Protein AF-A0A2S6R1M1-F1 (afdb_monomer)

Structure (mmCIF, N/CA/C/O backbone):
data_AF-A0A2S6R1M1-F1
#
_entry.id   AF-A0A2S6R1M1-F1
#
loop_
_atom_site.group_PDB
_atom_site.id
_atom_site.type_symbol
_atom_site.label_atom_id
_atom_site.label_alt_id
_atom_site.label_comp_id
_atom_site.label_asym_id
_atom_site.label_entity_id
_atom_site.label_seq_id
_atom_site.pdbx_PDB_ins_code
_atom_site.Cartn_x
_atom_site.Cartn_y
_atom_site.Cartn_z
_atom_site.occupancy
_atom_site.B_iso_or_equiv
_atom_site.auth_seq_id
_atom_site.auth_comp_id
_atom_site.auth_asym_id
_atom_site.auth_atom_id
_atom_site.pdbx_PDB_model_num
ATOM 1 N N . ALA A 1 1 ? 18.845 2.648 -8.824 1.00 58.47 1 ALA A N 1
ATOM 2 C CA . ALA A 1 1 ? 19.952 2.267 -9.722 1.00 58.47 1 ALA A CA 1
ATOM 3 C C . ALA A 1 1 ? 19.627 0.920 -10.356 1.00 58.47 1 ALA A C 1
ATOM 5 O O . ALA A 1 1 ? 19.266 0.003 -9.615 1.00 58.47 1 ALA A O 1
ATOM 6 N N . ASP A 1 2 ? 19.686 0.818 -11.687 1.00 71.75 2 ASP A N 1
ATOM 7 C CA . ASP A 1 2 ? 19.337 -0.423 -12.400 1.00 71.75 2 ASP A CA 1
ATOM 8 C C . ASP A 1 2 ? 20.450 -1.478 -12.306 1.00 71.75 2 ASP A C 1
ATOM 10 O O . ASP A 1 2 ? 20.184 -2.678 -12.318 1.00 71.75 2 ASP A O 1
ATOM 14 N N . ASP A 1 3 ? 21.672 -1.000 -12.088 1.00 76.94 3 ASP A N 1
ATOM 15 C CA . ASP A 1 3 ? 22.893 -1.763 -11.895 1.00 76.94 3 ASP A CA 1
ATOM 16 C C . ASP A 1 3 ? 23.774 -1.089 -10.821 1.00 76.94 3 ASP A C 1
ATOM 18 O O . ASP A 1 3 ? 23.560 0.083 -10.496 1.00 76.94 3 ASP A O 1
ATOM 22 N N . VAL A 1 4 ? 24.728 -1.819 -10.243 1.00 80.75 4 VAL A N 1
ATOM 23 C CA . VAL A 1 4 ? 25.743 -1.334 -9.302 1.00 80.75 4 VAL A CA 1
ATOM 24 C C . VAL A 1 4 ? 27.094 -1.937 -9.689 1.00 80.75 4 VAL A C 1
ATOM 26 O O . VAL A 1 4 ? 27.238 -3.157 -9.722 1.00 80.75 4 VAL A O 1
ATOM 29 N N . ILE A 1 5 ? 28.086 -1.080 -9.930 1.00 83.25 5 ILE A N 1
ATOM 30 C CA . ILE A 1 5 ? 29.481 -1.471 -10.164 1.00 83.25 5 ILE A CA 1
ATOM 31 C C . ILE A 1 5 ? 30.287 -1.100 -8.918 1.00 83.25 5 ILE A C 1
ATOM 33 O O . ILE A 1 5 ? 30.209 0.035 -8.448 1.00 83.25 5 ILE A O 1
ATOM 37 N N . VAL A 1 6 ? 31.044 -2.055 -8.376 1.00 85.94 6 VAL A N 1
ATOM 38 C CA . VAL A 1 6 ? 31.968 -1.814 -7.259 1.00 85.94 6 VAL A CA 1
ATOM 39 C C . VAL A 1 6 ? 33.368 -1.630 -7.830 1.00 85.94 6 VAL A C 1
ATOM 41 O O . VAL A 1 6 ? 33.799 -2.415 -8.671 1.00 85.94 6 VAL A O 1
ATOM 44 N N . MET A 1 7 ? 34.059 -0.578 -7.394 1.00 88.94 7 MET A N 1
ATOM 45 C CA . MET A 1 7 ? 35.404 -0.255 -7.866 1.00 88.94 7 MET A CA 1
ATOM 46 C C . MET A 1 7 ? 36.483 -0.950 -7.019 1.00 88.94 7 MET A C 1
ATOM 48 O O . MET A 1 7 ? 36.274 -1.129 -5.818 1.00 88.94 7 MET A O 1
ATOM 52 N N . PRO A 1 8 ? 37.649 -1.278 -7.610 1.00 90.12 8 PRO A N 1
ATOM 53 C CA . PRO A 1 8 ? 38.020 -1.054 -9.012 1.00 90.12 8 PRO A CA 1
ATOM 54 C C . PRO A 1 8 ? 37.389 -2.085 -9.964 1.00 90.12 8 PRO A C 1
ATOM 56 O O . PRO A 1 8 ? 37.403 -3.281 -9.691 1.00 90.12 8 PRO A O 1
ATOM 59 N N . ALA A 1 9 ? 36.870 -1.619 -11.102 1.00 86.00 9 ALA A N 1
ATOM 60 C CA . ALA A 1 9 ? 36.295 -2.459 -12.152 1.00 86.00 9 ALA A CA 1
ATOM 61 C C . ALA A 1 9 ? 37.061 -2.282 -13.469 1.00 86.00 9 ALA A C 1
ATOM 63 O O . ALA A 1 9 ? 37.516 -1.182 -13.787 1.00 86.00 9 ALA A O 1
ATOM 64 N N . SER A 1 10 ? 37.204 -3.361 -14.242 1.00 91.62 10 SER A N 1
ATOM 65 C CA . SER A 1 10 ? 37.829 -3.293 -15.564 1.00 91.62 10 SER A CA 1
ATOM 66 C C . SER A 1 10 ? 36.891 -2.645 -16.588 1.00 91.62 10 SER A C 1
ATOM 68 O O . SER A 1 10 ? 35.667 -2.674 -16.441 1.00 91.62 10 SER A O 1
ATOM 70 N N . VAL A 1 11 ? 37.463 -2.098 -17.664 1.00 89.19 11 VAL A N 1
ATOM 71 C CA . VAL A 1 11 ? 36.679 -1.565 -18.793 1.00 89.19 11 VAL A CA 1
ATOM 72 C C . VAL A 1 11 ? 35.812 -2.661 -19.414 1.00 89.19 11 VAL A C 1
ATOM 74 O O . VAL A 1 11 ? 34.641 -2.421 -19.678 1.00 89.19 11 VAL A O 1
ATOM 77 N N . GLY A 1 12 ? 36.355 -3.874 -19.577 1.00 89.81 12 GLY A N 1
ATOM 78 C CA . GLY A 1 12 ? 35.598 -5.024 -20.082 1.00 89.81 12 GLY A CA 1
ATOM 79 C C . GLY A 1 12 ? 34.381 -5.342 -19.214 1.00 89.81 12 GLY A C 1
ATOM 80 O O . GLY A 1 12 ? 33.272 -5.436 -19.731 1.00 89.81 12 GLY A O 1
ATOM 81 N N . PHE A 1 13 ? 34.561 -5.381 -17.889 1.00 88.62 13 PHE A N 1
ATOM 82 C CA . PHE A 1 13 ? 33.455 -5.585 -16.955 1.00 88.62 13 PHE A CA 1
ATOM 83 C C . PHE A 1 13 ? 32.399 -4.484 -17.091 1.00 88.62 13 PHE A C 1
ATOM 85 O O . PHE A 1 13 ? 31.213 -4.780 -17.167 1.00 88.62 13 PHE A O 1
ATOM 92 N N . ALA A 1 14 ? 32.806 -3.213 -17.164 1.00 88.19 14 ALA A N 1
ATOM 93 C CA . ALA A 1 14 ? 31.868 -2.107 -17.337 1.00 88.19 14 ALA A CA 1
ATOM 94 C C . ALA A 1 14 ? 31.075 -2.208 -18.656 1.00 88.19 14 ALA A C 1
ATOM 96 O O . ALA A 1 14 ? 29.860 -2.003 -18.643 1.00 88.19 14 ALA A O 1
ATOM 97 N N . SER A 1 15 ? 31.731 -2.571 -19.762 1.00 88.94 15 SER A N 1
ATOM 98 C CA . SER A 1 15 ? 31.087 -2.769 -21.068 1.00 88.94 15 SER A CA 1
ATOM 99 C C . SER A 1 15 ? 30.054 -3.896 -21.034 1.00 88.94 15 SER A C 1
ATOM 101 O O . SER A 1 15 ? 28.913 -3.678 -21.429 1.00 88.94 15 SER A O 1
ATOM 103 N N . GLU A 1 16 ? 30.386 -5.049 -20.447 1.00 89.25 16 GLU A N 1
ATOM 104 C CA . GLU A 1 16 ? 29.447 -6.174 -20.308 1.00 89.25 16 GLU A CA 1
ATOM 105 C C . GLU A 1 16 ? 28.184 -5.793 -19.518 1.00 89.25 16 GLU A C 1
ATOM 107 O O . GLU A 1 16 ? 27.077 -6.248 -19.826 1.00 89.25 16 GLU A O 1
ATOM 112 N N . ARG A 1 17 ? 28.312 -4.931 -18.498 1.00 88.75 17 ARG A N 1
ATOM 113 C CA . ARG A 1 17 ? 27.147 -4.416 -17.757 1.00 88.75 17 ARG A CA 1
ATOM 114 C C . ARG A 1 17 ? 26.269 -3.527 -18.635 1.00 88.75 17 ARG A C 1
ATOM 116 O O . ARG A 1 17 ? 25.044 -3.632 -18.565 1.00 88.75 17 ARG A O 1
ATOM 123 N N . VAL A 1 18 ? 26.867 -2.679 -19.472 1.00 89.38 18 VAL A N 1
ATOM 124 C CA . VAL A 1 18 ? 26.124 -1.834 -20.421 1.00 89.38 18 VAL A CA 1
ATOM 125 C C . VAL A 1 18 ? 25.385 -2.694 -21.444 1.00 89.38 18 VAL A C 1
ATOM 127 O O . VAL A 1 18 ? 24.185 -2.492 -21.631 1.00 89.38 18 VAL A O 1
ATOM 130 N N . ASP A 1 19 ? 26.045 -3.695 -22.024 1.00 90.44 19 ASP A N 1
ATOM 131 C CA . ASP A 1 19 ? 25.424 -4.625 -22.974 1.00 90.44 19 ASP A CA 1
ATOM 132 C C . ASP A 1 19 ? 24.258 -5.381 -22.320 1.00 90.44 19 ASP A C 1
ATOM 134 O O . ASP A 1 19 ? 23.154 -5.463 -22.865 1.00 90.44 19 ASP A O 1
ATOM 138 N N . SER A 1 20 ? 24.435 -5.824 -21.070 1.00 87.88 20 SER A N 1
ATOM 139 C CA . SER A 1 20 ? 23.359 -6.437 -20.287 1.00 87.88 20 SER A CA 1
ATOM 140 C C . SER A 1 20 ? 22.167 -5.493 -20.077 1.00 87.88 20 SER A C 1
ATOM 142 O O . SER A 1 20 ? 21.014 -5.920 -20.163 1.00 87.88 20 SER A O 1
ATOM 144 N N . LEU A 1 21 ? 22.409 -4.199 -19.845 1.00 89.50 21 LEU A N 1
ATOM 145 C CA . LEU A 1 21 ? 21.351 -3.192 -19.720 1.00 89.50 21 LEU A CA 1
ATOM 146 C C . LEU A 1 21 ? 20.649 -2.885 -21.048 1.00 89.50 21 LEU A C 1
ATOM 148 O O . LEU A 1 21 ? 19.503 -2.428 -21.027 1.00 89.50 21 LEU A O 1
ATOM 152 N N . ILE A 1 22 ? 21.293 -3.125 -22.189 1.00 90.00 22 ILE A N 1
ATOM 153 C CA . ILE A 1 22 ? 20.689 -2.976 -23.516 1.00 90.00 22 ILE A CA 1
ATOM 154 C C . ILE A 1 22 ? 19.799 -4.186 -23.819 1.00 90.00 22 ILE A C 1
ATOM 156 O O . ILE A 1 22 ? 18.591 -4.028 -24.034 1.00 90.00 22 ILE A O 1
ATOM 160 N N . ASP A 1 23 ? 20.364 -5.388 -23.758 1.00 88.56 23 ASP A N 1
ATOM 161 C CA . ASP A 1 23 ? 19.714 -6.599 -24.264 1.00 88.56 23 ASP A CA 1
ATOM 162 C C . ASP A 1 23 ? 18.837 -7.293 -23.230 1.00 88.56 23 ASP A C 1
ATOM 164 O O . ASP A 1 23 ? 17.748 -7.775 -23.543 1.00 88.56 23 ASP A O 1
ATOM 168 N N . ASN A 1 24 ? 19.279 -7.290 -21.974 1.00 85.88 24 ASN A N 1
ATOM 169 C CA . ASN A 1 24 ? 18.723 -8.096 -20.891 1.00 85.88 24 ASN A CA 1
ATOM 170 C C . ASN A 1 24 ? 18.197 -7.232 -19.741 1.00 85.88 24 ASN A C 1
ATOM 172 O O . ASN A 1 24 ? 18.245 -7.623 -18.567 1.00 85.88 24 ASN A O 1
ATOM 176 N N . ARG A 1 25 ? 17.666 -6.044 -20.067 1.00 87.81 25 ARG A N 1
ATOM 177 C CA . ARG A 1 25 ? 17.118 -5.134 -19.059 1.00 87.81 25 ARG A CA 1
ATOM 178 C C . ARG A 1 25 ? 16.042 -5.835 -18.237 1.00 87.81 25 ARG A C 1
ATOM 180 O O . ARG A 1 25 ? 14.992 -6.235 -18.743 1.00 87.81 25 ARG A O 1
ATOM 187 N N . ARG A 1 26 ? 16.296 -5.937 -16.934 1.00 87.81 26 ARG A N 1
ATOM 188 C CA . ARG A 1 26 ? 15.392 -6.612 -16.005 1.00 87.81 26 ARG A CA 1
ATOM 189 C C . ARG A 1 26 ? 14.049 -5.891 -15.923 1.00 87.81 26 ARG A C 1
ATOM 191 O O . ARG A 1 26 ? 13.976 -4.660 -15.930 1.00 87.81 26 ARG A O 1
ATOM 198 N N . LYS A 1 27 ? 12.979 -6.676 -15.793 1.00 90.62 27 LYS A N 1
ATOM 199 C CA . LYS A 1 27 ? 11.641 -6.156 -15.494 1.00 90.62 27 LYS A CA 1
ATOM 200 C C . LYS A 1 27 ? 11.621 -5.560 -14.089 1.00 90.62 27 LYS A C 1
ATOM 202 O O . LYS A 1 27 ? 12.407 -5.947 -13.227 1.00 90.62 27 LYS A O 1
ATOM 207 N N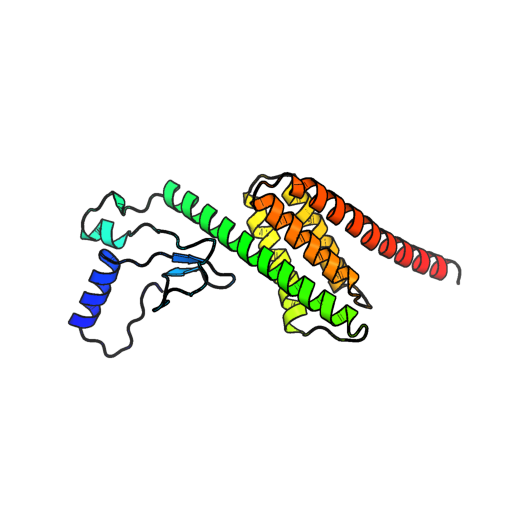 . PHE A 1 28 ? 10.726 -4.611 -13.866 1.00 91.38 28 PHE A N 1
ATOM 208 C CA . PHE A 1 28 ? 10.610 -3.898 -12.605 1.00 91.38 28 PHE A CA 1
ATOM 209 C C . PHE A 1 28 ? 9.673 -4.639 -11.656 1.00 91.38 28 PHE A C 1
ATOM 211 O O . PHE A 1 28 ? 8.651 -5.174 -12.074 1.00 91.38 28 PHE A O 1
ATOM 218 N N . VAL A 1 29 ? 9.998 -4.634 -10.372 1.00 90.94 29 VAL A N 1
ATOM 219 C CA . VAL A 1 29 ? 9.117 -5.065 -9.289 1.00 90.94 29 VAL A CA 1
ATOM 220 C C . VAL A 1 29 ? 8.667 -3.851 -8.497 1.00 90.94 29 VAL A C 1
ATOM 222 O O . VAL A 1 29 ? 9.391 -2.865 -8.348 1.00 90.94 29 VAL A O 1
ATOM 225 N N . VAL A 1 30 ? 7.454 -3.948 -7.975 1.00 90.56 30 VAL A N 1
ATOM 226 C CA . VAL A 1 30 ? 6.868 -2.952 -7.083 1.00 90.56 30 VAL A CA 1
ATOM 227 C C . VAL A 1 30 ? 6.690 -3.622 -5.736 1.00 90.56 30 VAL A C 1
ATOM 229 O O . VAL A 1 30 ? 6.081 -4.682 -5.670 1.00 90.56 30 VAL A O 1
ATOM 232 N N . THR A 1 31 ? 7.200 -3.027 -4.671 1.00 86.88 31 THR A N 1
ATOM 233 C CA . THR A 1 31 ? 6.901 -3.397 -3.285 1.00 86.88 31 THR A CA 1
ATOM 234 C C . THR A 1 31 ? 6.377 -2.164 -2.548 1.00 86.88 31 THR A C 1
ATOM 236 O O . THR A 1 31 ? 6.270 -1.087 -3.132 1.00 86.88 31 THR A O 1
ATOM 239 N N . THR A 1 32 ? 6.048 -2.299 -1.264 1.00 82.56 32 THR A N 1
ATOM 240 C CA . THR A 1 32 ? 5.649 -1.156 -0.427 1.00 82.56 32 THR A CA 1
ATOM 241 C C . THR A 1 32 ? 6.744 -0.089 -0.335 1.00 82.56 32 THR A C 1
ATOM 243 O O . THR A 1 32 ? 6.438 1.097 -0.331 1.00 82.56 32 THR A O 1
ATOM 246 N N . LYS A 1 33 ? 8.023 -0.493 -0.320 1.00 84.44 33 LYS A N 1
ATOM 247 C CA . LYS A 1 33 ? 9.179 0.402 -0.112 1.00 84.44 33 LYS A CA 1
ATOM 248 C C . LYS A 1 33 ? 10.147 0.470 -1.304 1.00 84.44 33 LYS A C 1
ATOM 250 O O . LYS A 1 33 ? 11.132 1.199 -1.249 1.00 84.44 33 LYS A O 1
ATOM 255 N N . TYR A 1 34 ? 9.904 -0.276 -2.384 1.00 87.38 34 TYR A N 1
ATOM 256 C CA . TYR A 1 34 ? 10.819 -0.367 -3.526 1.00 87.38 34 TYR A CA 1
ATOM 257 C C . TYR A 1 34 ? 10.084 -0.346 -4.868 1.00 87.38 34 TYR A C 1
ATOM 259 O O . TYR A 1 34 ? 9.088 -1.036 -5.065 1.00 87.38 34 TYR A O 1
ATOM 267 N N . LEU A 1 35 ? 10.623 0.418 -5.813 1.00 89.94 35 LEU A N 1
ATOM 268 C CA . LEU A 1 35 ? 10.268 0.372 -7.227 1.00 89.94 35 LEU A CA 1
ATOM 269 C C . LEU A 1 35 ? 11.569 0.348 -8.021 1.00 89.94 35 LEU A C 1
ATOM 271 O O . LEU A 1 35 ? 12.358 1.289 -7.944 1.00 89.94 35 LEU A O 1
ATOM 275 N N . GLY A 1 36 ? 11.794 -0.714 -8.781 1.00 89.75 36 GLY A N 1
ATOM 276 C CA . GLY A 1 36 ? 13.020 -0.857 -9.555 1.00 89.75 36 GLY A CA 1
ATOM 277 C C . GLY A 1 36 ? 13.165 -2.252 -10.144 1.00 89.75 36 GLY A C 1
ATOM 278 O O . GLY A 1 36 ? 12.247 -3.060 -10.006 1.00 89.75 36 GLY A O 1
ATOM 279 N N . PRO A 1 37 ? 14.287 -2.551 -10.813 1.00 88.44 37 PRO A N 1
ATOM 280 C CA . PRO A 1 37 ? 14.492 -3.847 -11.440 1.00 88.44 37 PRO A CA 1
ATOM 281 C C . PRO A 1 37 ? 14.453 -4.987 -10.432 1.00 88.44 37 PRO A C 1
ATOM 283 O O . PRO A 1 37 ? 14.882 -4.847 -9.286 1.00 88.44 37 PRO A O 1
ATOM 286 N N . ASP A 1 38 ? 13.976 -6.144 -10.879 1.00 87.62 38 ASP A N 1
ATOM 287 C CA . ASP A 1 38 ? 14.003 -7.343 -10.061 1.00 87.62 38 ASP A CA 1
ATOM 288 C C . ASP A 1 38 ? 15.451 -7.777 -9.799 1.00 87.62 38 ASP A C 1
ATOM 290 O O . ASP A 1 38 ? 16.191 -8.199 -10.692 1.00 87.62 38 ASP A O 1
ATOM 294 N N . ARG A 1 39 ? 15.883 -7.643 -8.547 1.00 82.00 39 ARG A N 1
ATOM 295 C CA . ARG A 1 39 ? 17.237 -8.002 -8.109 1.00 82.00 39 ARG A CA 1
ATOM 296 C C . ARG A 1 39 ? 17.334 -9.436 -7.598 1.00 82.00 39 ARG A C 1
ATOM 298 O O . ARG A 1 39 ? 18.422 -9.869 -7.230 1.00 82.00 39 ARG A O 1
ATOM 305 N N . ARG A 1 40 ? 16.226 -10.175 -7.556 1.00 79.06 40 ARG A N 1
ATOM 306 C CA . ARG A 1 40 ? 16.193 -11.519 -6.977 1.00 79.06 40 ARG A CA 1
ATOM 307 C C . ARG A 1 40 ? 16.903 -12.509 -7.901 1.00 79.06 40 ARG A C 1
ATOM 309 O O . ARG A 1 40 ? 16.687 -12.519 -9.106 1.00 79.06 40 ARG A O 1
ATOM 316 N N . LEU A 1 41 ? 17.762 -13.341 -7.311 1.00 68.94 41 LEU A N 1
ATOM 317 C CA . LEU A 1 41 ? 18.501 -14.404 -8.009 1.00 68.94 41 LEU A CA 1
ATOM 318 C C . LEU A 1 41 ? 17.673 -15.688 -8.174 1.00 68.94 41 LEU A C 1
ATOM 320 O O . LEU A 1 41 ? 17.973 -16.506 -9.036 1.00 68.94 41 LEU A O 1
ATOM 324 N N . ARG A 1 42 ? 16.638 -15.878 -7.347 1.00 62.59 42 ARG A N 1
ATOM 325 C CA . ARG A 1 42 ? 15.715 -17.018 -7.405 1.00 62.59 42 ARG A CA 1
ATOM 326 C C . ARG A 1 42 ? 14.273 -16.524 -7.359 1.00 62.59 42 ARG A C 1
ATOM 328 O O . ARG A 1 42 ? 13.957 -15.601 -6.604 1.00 62.59 42 ARG A O 1
ATOM 335 N N . SER A 1 43 ? 13.401 -17.157 -8.140 1.00 58.31 43 SER A N 1
ATOM 336 C CA . SER A 1 43 ? 11.953 -16.979 -8.027 1.00 58.31 43 SER A CA 1
ATOM 337 C C . SER A 1 43 ? 11.494 -17.424 -6.637 1.00 58.31 43 SER A C 1
ATOM 339 O O . SER A 1 43 ? 11.923 -18.469 -6.147 1.00 58.31 43 SER A O 1
ATOM 341 N N . ARG A 1 44 ? 10.626 -16.645 -5.981 1.00 58.28 44 ARG A N 1
ATOM 342 C CA . ARG A 1 44 ? 9.963 -17.110 -4.752 1.00 58.28 44 ARG A CA 1
ATOM 343 C C . ARG A 1 44 ? 9.123 -18.345 -5.083 1.00 58.28 44 ARG A C 1
ATOM 345 O O . ARG A 1 44 ? 8.495 -18.385 -6.136 1.00 58.28 44 ARG A O 1
ATOM 352 N N . THR A 1 45 ? 9.045 -19.292 -4.150 1.00 51.28 45 THR A N 1
ATOM 353 C CA . THR A 1 45 ? 8.091 -20.414 -4.207 1.00 51.28 45 THR A CA 1
ATOM 354 C C . THR A 1 45 ? 6.644 -19.911 -4.285 1.00 51.28 45 THR A C 1
ATOM 356 O O . THR A 1 45 ? 5.791 -20.539 -4.898 1.00 51.28 45 THR A O 1
ATOM 359 N N . THR A 1 46 ? 6.373 -18.737 -3.707 1.00 56.22 46 THR A N 1
ATOM 360 C CA . THR A 1 46 ? 5.098 -18.025 -3.832 1.00 56.22 46 THR A CA 1
ATOM 361 C C . THR A 1 46 ? 5.129 -17.103 -5.050 1.00 56.22 46 THR A C 1
ATOM 363 O O . THR A 1 46 ? 5.909 -16.144 -5.065 1.00 56.22 46 THR A O 1
ATOM 366 N N . VAL A 1 47 ? 4.268 -17.361 -6.034 1.00 57.38 47 VAL A N 1
ATOM 367 C CA . VAL A 1 47 ? 4.035 -16.462 -7.174 1.00 57.38 47 VAL A CA 1
ATOM 368 C C . VAL A 1 47 ? 3.642 -15.083 -6.637 1.00 57.38 47 VAL A C 1
ATOM 370 O O . VAL A 1 47 ? 2.724 -14.964 -5.829 1.00 57.38 47 VAL A O 1
ATOM 373 N N . ASP A 1 48 ? 4.369 -14.040 -7.038 1.00 71.06 48 ASP A N 1
ATOM 374 C CA . ASP A 1 48 ? 3.969 -12.665 -6.744 1.00 71.06 48 ASP A CA 1
ATOM 375 C C . ASP A 1 48 ? 2.724 -12.344 -7.580 1.00 71.06 48 ASP A C 1
ATOM 377 O O . ASP A 1 48 ? 2.834 -12.247 -8.800 1.00 71.06 48 ASP A O 1
ATOM 381 N N . GLU A 1 49 ? 1.558 -12.209 -6.936 1.00 76.69 49 GLU A N 1
ATOM 382 C CA . GLU A 1 49 ? 0.238 -12.035 -7.583 1.00 76.69 49 GLU A CA 1
ATOM 383 C C . GLU A 1 49 ? 0.246 -10.926 -8.647 1.00 76.69 49 GLU A C 1
ATOM 385 O O . GLU A 1 49 ? -0.395 -11.046 -9.686 1.00 76.69 49 GLU A O 1
ATOM 390 N N . LEU A 1 50 ? 1.010 -9.858 -8.406 1.00 82.94 50 LEU A N 1
ATOM 391 C CA . LEU A 1 50 ? 1.082 -8.688 -9.282 1.00 82.94 50 LEU A CA 1
ATOM 392 C C . LEU A 1 50 ? 2.228 -8.761 -10.305 1.00 82.94 50 LEU A C 1
ATOM 394 O O . LEU A 1 50 ? 2.278 -7.975 -11.247 1.00 82.94 50 LEU A O 1
ATOM 398 N N . GLY A 1 51 ? 3.159 -9.700 -10.140 1.00 86.00 51 GLY A N 1
ATOM 399 C CA . GLY A 1 51 ? 4.264 -9.924 -11.064 1.00 86.00 51 GLY A CA 1
ATOM 400 C C . GLY A 1 51 ? 5.190 -8.719 -11.288 1.00 86.00 51 GLY A C 1
ATOM 401 O O . GLY A 1 51 ? 5.376 -7.844 -10.440 1.00 86.00 51 GLY A O 1
ATOM 402 N N . THR A 1 52 ? 5.820 -8.711 -12.465 1.00 89.69 52 THR A N 1
ATOM 403 C CA . THR A 1 52 ? 6.835 -7.727 -12.871 1.00 89.69 52 THR A CA 1
ATOM 404 C C . THR A 1 52 ? 6.346 -6.849 -14.020 1.00 89.69 52 THR A C 1
ATOM 406 O O . THR A 1 52 ? 5.648 -7.326 -14.913 1.00 89.69 52 THR A O 1
ATOM 409 N N . ILE A 1 53 ? 6.814 -5.608 -14.076 1.00 90.75 53 ILE A N 1
ATOM 410 C CA . ILE A 1 53 ? 6.428 -4.603 -15.064 1.00 90.75 53 ILE A CA 1
ATOM 411 C C . ILE A 1 53 ? 7.551 -4.416 -16.085 1.00 90.75 53 ILE A C 1
ATOM 413 O O . ILE A 1 53 ? 8.701 -4.157 -15.729 1.00 90.75 53 ILE A O 1
ATOM 417 N N . LEU A 1 54 ? 7.228 -4.504 -17.375 1.00 89.62 54 LEU A N 1
ATOM 418 C CA . LEU A 1 54 ? 8.175 -4.168 -18.434 1.00 89.62 54 LEU A CA 1
ATOM 419 C C . LEU A 1 54 ? 8.210 -2.649 -18.649 1.00 89.62 54 LEU A C 1
ATOM 421 O O . LEU A 1 54 ? 7.203 -2.038 -19.008 1.00 89.62 54 LEU A O 1
ATOM 425 N N . VAL A 1 55 ? 9.386 -2.048 -18.477 1.00 89.56 55 VAL A N 1
ATOM 426 C CA . VAL A 1 55 ? 9.607 -0.606 -18.647 1.00 89.56 55 VAL A CA 1
ATOM 427 C C . VAL A 1 55 ? 10.399 -0.357 -19.940 1.00 89.56 55 VAL A C 1
ATOM 429 O O . VAL A 1 55 ? 11.342 -1.107 -20.203 1.00 89.56 55 VAL A O 1
ATOM 432 N N . PRO A 1 56 ? 10.066 0.676 -20.746 1.00 90.12 56 PRO A N 1
ATOM 433 C CA . PRO A 1 56 ? 10.795 1.006 -21.970 1.00 90.12 56 PRO A CA 1
ATOM 434 C C . PRO A 1 56 ? 12.298 1.128 -21.731 1.00 90.12 56 PRO A C 1
ATOM 436 O O . PRO A 1 56 ? 12.720 1.658 -20.700 1.00 90.12 56 PRO A O 1
ATOM 439 N N . ASN A 1 57 ? 13.091 0.652 -22.689 1.00 92.00 57 ASN A N 1
ATOM 440 C CA . ASN A 1 57 ? 14.544 0.697 -22.627 1.00 92.00 57 ASN A CA 1
ATOM 441 C C . ASN A 1 57 ? 15.079 1.799 -23.551 1.00 92.00 57 ASN A C 1
ATOM 443 O O . ASN A 1 57 ? 15.415 1.563 -24.709 1.00 92.00 57 ASN A O 1
ATOM 447 N N . GLY A 1 58 ? 15.175 3.020 -23.020 1.00 90.50 58 GLY A N 1
ATOM 448 C CA . GLY A 1 58 ? 15.711 4.152 -23.777 1.00 90.50 58 GLY A CA 1
ATOM 449 C C . GLY A 1 58 ? 17.172 3.974 -24.201 1.00 90.50 58 GLY A C 1
ATOM 450 O O . GLY A 1 58 ? 17.567 4.562 -25.204 1.00 90.50 58 GLY A O 1
ATOM 451 N N . LEU A 1 59 ? 17.954 3.159 -23.481 1.00 90.94 59 LEU A N 1
ATOM 452 C CA . LEU A 1 59 ? 19.334 2.853 -23.855 1.00 90.94 59 LEU A CA 1
ATOM 453 C C . LEU A 1 59 ? 19.356 2.017 -25.136 1.00 90.94 59 LEU A C 1
ATOM 455 O O . LEU A 1 59 ? 19.972 2.435 -26.106 1.00 90.94 59 LEU A O 1
ATOM 459 N N . ARG A 1 60 ? 18.573 0.932 -25.181 1.00 91.75 60 ARG A N 1
ATOM 460 C CA . ARG A 1 60 ? 18.409 0.088 -26.376 1.00 91.75 60 ARG A CA 1
ATOM 461 C C . ARG A 1 60 ? 17.885 0.853 -27.588 1.00 91.75 60 ARG A C 1
ATOM 463 O O . ARG A 1 60 ? 18.372 0.649 -28.693 1.00 91.75 60 ARG A O 1
ATOM 470 N N . PHE A 1 61 ? 16.942 1.776 -27.392 1.00 93.38 61 PHE A N 1
ATOM 471 C CA . PHE A 1 61 ? 16.499 2.653 -28.480 1.00 93.38 61 PHE A CA 1
ATOM 472 C C . PHE A 1 61 ? 17.652 3.512 -29.025 1.00 93.38 61 PHE A C 1
ATOM 474 O O . PHE A 1 61 ? 17.839 3.593 -30.234 1.00 93.38 61 PHE A O 1
ATOM 481 N N . LYS A 1 62 ? 18.446 4.134 -28.146 1.00 92.56 62 LYS A N 1
ATOM 482 C CA . LYS A 1 62 ? 19.555 5.008 -28.554 1.00 92.56 62 LYS A CA 1
ATOM 483 C C . LYS A 1 62 ? 20.716 4.257 -29.206 1.00 92.56 62 LYS A C 1
ATOM 485 O O . LYS A 1 62 ? 21.360 4.825 -30.078 1.00 92.56 62 LYS A O 1
ATOM 490 N N . THR A 1 63 ? 21.006 3.034 -28.767 1.00 92.50 63 THR A N 1
ATOM 491 C CA . THR A 1 63 ? 22.159 2.261 -29.251 1.00 92.50 63 THR A CA 1
ATOM 492 C C . THR A 1 63 ? 21.837 1.423 -30.482 1.00 92.50 63 THR A C 1
ATOM 494 O O . THR A 1 63 ? 22.664 1.333 -31.380 1.00 92.50 63 THR A O 1
ATOM 497 N N . MET A 1 64 ? 20.641 0.831 -30.543 1.00 91.12 64 MET A N 1
ATOM 498 C CA . MET A 1 64 ? 20.254 -0.115 -31.598 1.00 91.12 64 MET A CA 1
ATOM 499 C C . MET A 1 64 ? 19.191 0.432 -32.559 1.00 91.12 64 MET A C 1
ATOM 501 O O . MET A 1 64 ? 18.845 -0.239 -33.526 1.00 91.12 64 MET A O 1
ATOM 505 N N . GLY A 1 65 ? 18.621 1.613 -32.293 1.00 90.94 65 GLY A N 1
ATOM 506 C CA . GLY A 1 65 ? 17.517 2.159 -33.090 1.00 90.94 65 GLY A CA 1
ATOM 507 C C . GLY A 1 65 ? 16.193 1.404 -32.919 1.00 90.94 65 GLY A C 1
ATOM 508 O O . GLY A 1 65 ? 15.281 1.571 -33.724 1.00 90.94 65 GLY A O 1
ATOM 509 N N . ASP A 1 66 ? 16.063 0.567 -31.883 1.00 90.56 66 ASP A N 1
ATOM 510 C CA . ASP A 1 66 ? 14.864 -0.241 -31.651 1.00 90.56 66 ASP A CA 1
ATOM 511 C C . ASP A 1 66 ? 13.672 0.639 -31.230 1.00 90.56 66 ASP A C 1
ATOM 513 O O . ASP A 1 66 ? 13.504 0.991 -30.056 1.00 90.56 66 ASP A O 1
ATOM 517 N N . GLU A 1 67 ? 12.817 0.981 -32.195 1.00 90.00 67 GLU A N 1
ATOM 518 C CA . GLU A 1 67 ? 11.610 1.791 -31.989 1.00 90.00 67 GLU A CA 1
ATOM 519 C C . GLU A 1 67 ? 10.637 1.167 -30.967 1.00 90.00 67 GLU A C 1
ATOM 521 O O . GLU A 1 67 ? 9.916 1.894 -30.279 1.00 90.00 67 GLU A O 1
ATOM 526 N N . SER A 1 68 ? 10.648 -0.159 -30.768 1.00 86.69 68 SER A N 1
ATOM 527 C CA . SER A 1 68 ? 9.812 -0.814 -29.748 1.00 86.69 68 SER A CA 1
ATOM 528 C C . SER A 1 68 ? 10.265 -0.495 -28.313 1.00 86.69 68 SER A C 1
ATOM 530 O O . SER A 1 68 ? 9.465 -0.535 -27.366 1.00 86.69 68 SER A O 1
ATOM 532 N N . ALA A 1 69 ? 11.539 -0.133 -28.139 1.00 87.12 69 ALA A N 1
ATOM 533 C CA . ALA A 1 69 ? 12.145 0.225 -26.861 1.00 87.12 69 ALA A CA 1
ATOM 534 C C . ALA A 1 69 ? 11.999 1.722 -26.525 1.00 87.12 69 ALA A C 1
ATOM 536 O O . ALA A 1 69 ? 12.256 2.132 -25.386 1.00 87.12 69 ALA A O 1
ATOM 537 N N . LYS A 1 70 ? 11.532 2.531 -27.484 1.00 91.06 70 LYS A N 1
ATOM 538 C CA . LYS A 1 70 ? 11.414 3.985 -27.374 1.00 91.06 70 LYS A CA 1
ATOM 539 C C . LYS A 1 70 ? 10.514 4.420 -26.208 1.00 91.06 70 LYS A C 1
ATOM 541 O O . LYS A 1 70 ? 9.355 3.990 -26.107 1.00 91.06 70 LYS A O 1
ATOM 546 N N . PRO A 1 71 ? 11.002 5.305 -25.320 1.00 88.94 71 PRO A N 1
ATOM 547 C CA . PRO A 1 71 ? 10.164 5.937 -24.312 1.00 88.94 71 PRO A CA 1
ATOM 548 C C . PRO A 1 71 ? 9.087 6.801 -24.977 1.00 88.94 71 PRO A C 1
ATOM 550 O O . PRO A 1 71 ? 9.381 7.711 -25.744 1.00 88.94 71 PRO A O 1
ATOM 553 N N . ASN A 1 72 ? 7.825 6.530 -24.656 1.00 91.12 72 ASN A N 1
ATOM 554 C CA . ASN A 1 72 ? 6.676 7.307 -25.114 1.00 91.12 72 ASN A CA 1
ATOM 555 C C . ASN A 1 72 ? 5.881 7.756 -23.887 1.00 91.12 72 ASN A C 1
ATOM 557 O O . ASN A 1 72 ? 5.504 6.916 -23.068 1.00 91.12 72 ASN A O 1
ATOM 561 N N . GLY A 1 73 ? 5.568 9.051 -23.779 1.00 90.31 73 GLY A N 1
ATOM 562 C CA . GLY A 1 73 ? 4.801 9.608 -22.662 1.00 90.31 73 GLY A CA 1
ATOM 563 C C . GLY A 1 73 ? 3.480 8.875 -22.393 1.00 90.31 73 GLY A C 1
ATOM 564 O O . GLY A 1 73 ? 3.154 8.602 -21.241 1.00 90.31 73 GLY A O 1
ATOM 565 N N . ALA A 1 74 ? 2.747 8.453 -23.429 1.00 90.56 74 ALA A N 1
ATOM 566 C CA . ALA A 1 74 ? 1.507 7.690 -23.255 1.00 90.56 74 ALA A CA 1
ATOM 567 C C . ALA A 1 74 ? 1.742 6.270 -22.7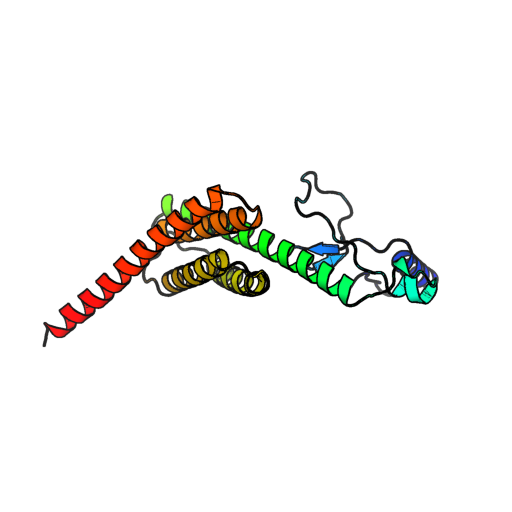03 1.00 90.56 74 ALA A C 1
ATOM 569 O O . ALA A 1 74 ? 0.916 5.740 -21.956 1.00 90.56 74 ALA A O 1
ATOM 570 N N . ARG A 1 75 ? 2.865 5.634 -23.062 1.00 89.06 75 ARG A N 1
ATOM 571 C CA . ARG A 1 75 ? 3.273 4.327 -22.520 1.00 89.06 75 ARG A CA 1
ATOM 572 C C . ARG A 1 75 ?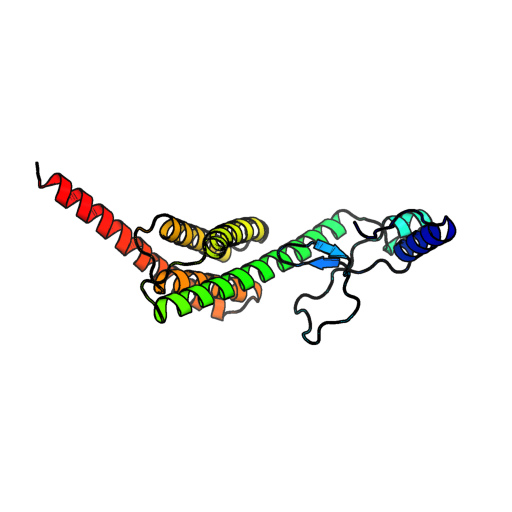 3.750 4.469 -21.076 1.00 89.06 75 ARG A C 1
ATOM 574 O O . ARG A 1 75 ? 3.325 3.691 -20.232 1.00 89.06 75 ARG A O 1
ATOM 581 N N . LEU A 1 76 ? 4.548 5.496 -20.785 1.00 90.50 76 LEU A N 1
ATOM 582 C CA . LEU A 1 76 ? 5.024 5.798 -19.436 1.00 90.50 76 LEU A CA 1
ATOM 583 C C . LEU A 1 76 ? 3.866 6.104 -18.481 1.00 90.50 76 LEU A C 1
ATOM 585 O O . LEU A 1 76 ? 3.830 5.539 -17.399 1.00 90.50 76 LEU A O 1
ATOM 589 N N . ARG A 1 77 ? 2.862 6.888 -18.900 1.00 90.81 77 ARG A N 1
ATOM 590 C CA . ARG A 1 77 ? 1.650 7.127 -18.092 1.00 90.81 77 ARG A CA 1
ATOM 591 C C . ARG A 1 77 ? 0.835 5.859 -17.832 1.00 90.81 77 ARG A C 1
ATOM 593 O O . ARG A 1 77 ? 0.251 5.712 -16.766 1.00 90.81 77 ARG A O 1
ATOM 600 N N . ARG A 1 78 ? 0.755 4.940 -18.802 1.00 89.75 78 ARG A N 1
ATOM 601 C CA . ARG A 1 78 ? 0.103 3.632 -18.593 1.00 89.75 78 ARG A CA 1
ATOM 602 C C . ARG A 1 78 ? 0.866 2.787 -17.578 1.00 89.75 78 ARG A C 1
ATOM 604 O O . ARG A 1 78 ? 0.247 2.226 -16.688 1.00 89.75 78 ARG A O 1
ATOM 611 N N . ILE A 1 79 ? 2.190 2.749 -17.687 1.00 90.94 79 ILE A N 1
ATOM 612 C CA . ILE A 1 79 ? 3.052 2.040 -16.738 1.00 90.94 79 ILE A CA 1
ATOM 613 C C . ILE A 1 79 ? 2.960 2.659 -15.341 1.00 90.94 79 ILE A C 1
ATOM 615 O O . ILE A 1 79 ? 2.861 1.912 -14.378 1.00 90.94 79 ILE A O 1
ATOM 619 N N . GLY A 1 80 ? 2.937 3.991 -15.239 1.00 90.31 80 GLY A N 1
ATOM 620 C CA . GLY A 1 80 ? 2.729 4.709 -13.979 1.00 90.31 80 GLY A CA 1
ATOM 621 C C . GLY A 1 80 ? 1.455 4.251 -13.278 1.00 90.31 80 GLY A C 1
ATOM 622 O O . GLY A 1 80 ? 1.532 3.770 -12.159 1.00 90.31 80 GLY A O 1
ATOM 623 N N . ARG A 1 81 ? 0.323 4.221 -13.993 1.00 88.75 81 ARG A N 1
ATOM 624 C CA . ARG A 1 81 ? -0.943 3.706 -13.442 1.00 88.75 81 ARG A CA 1
ATOM 625 C C . ARG A 1 81 ? -0.845 2.265 -12.935 1.00 88.75 81 ARG A C 1
ATOM 627 O O . ARG A 1 81 ? -1.329 1.977 -11.853 1.00 88.75 81 ARG A O 1
ATOM 634 N N . VAL A 1 82 ? -0.173 1.377 -13.671 1.00 90.06 82 VAL A N 1
ATOM 635 C CA . VAL A 1 82 ? 0.052 -0.010 -13.214 1.00 90.06 82 VAL A CA 1
ATOM 636 C C . VAL A 1 82 ? 0.912 -0.046 -11.946 1.00 90.06 82 VAL A C 1
ATOM 638 O O . VAL A 1 82 ? 0.643 -0.826 -11.036 1.00 90.06 82 VAL A O 1
ATOM 641 N N . VAL A 1 83 ? 1.943 0.800 -11.861 1.00 91.19 83 VAL A N 1
ATOM 642 C CA . VAL A 1 83 ? 2.772 0.931 -10.654 1.00 91.19 83 VAL A CA 1
ATOM 643 C C . VAL A 1 83 ? 1.937 1.418 -9.474 1.00 91.19 83 VAL A C 1
ATOM 645 O O . VAL A 1 83 ? 2.053 0.850 -8.387 1.00 91.19 83 VAL A O 1
ATOM 648 N N . ASP A 1 84 ? 1.099 2.427 -9.682 1.00 89.38 84 ASP A N 1
ATOM 649 C CA . ASP A 1 84 ? 0.250 3.004 -8.642 1.00 89.38 84 ASP A CA 1
ATOM 650 C C . ASP A 1 84 ? -0.794 1.992 -8.161 1.00 89.38 84 ASP A C 1
ATOM 652 O O . ASP A 1 84 ? -0.938 1.798 -6.954 1.00 89.38 84 ASP A O 1
ATOM 656 N N . ASP A 1 85 ? -1.416 1.245 -9.078 1.00 88.25 85 ASP A N 1
ATOM 657 C CA . ASP A 1 85 ? -2.327 0.142 -8.760 1.00 88.25 85 ASP A CA 1
ATOM 658 C C . ASP A 1 85 ? -1.620 -0.950 -7.939 1.00 88.25 85 ASP A C 1
ATOM 660 O O . ASP A 1 85 ? -2.142 -1.415 -6.921 1.00 88.25 85 ASP A O 1
ATOM 664 N N . HIS A 1 86 ? -0.398 -1.338 -8.328 1.00 91.50 86 HIS A N 1
ATOM 665 C CA . HIS A 1 86 ? 0.389 -2.324 -7.583 1.00 91.50 86 HIS A CA 1
ATOM 666 C C . HIS A 1 86 ? 0.751 -1.829 -6.180 1.00 91.50 86 HIS A C 1
ATOM 668 O O . HIS A 1 86 ? 0.682 -2.598 -5.217 1.00 91.50 86 HIS A O 1
ATOM 674 N N . ARG A 1 87 ? 1.151 -0.558 -6.048 1.00 91.75 87 ARG A N 1
ATOM 675 C CA . ARG A 1 87 ? 1.451 0.052 -4.748 1.00 91.75 87 ARG A CA 1
ATOM 676 C C . ARG A 1 87 ? 0.202 0.068 -3.885 1.00 91.75 87 ARG A C 1
ATOM 678 O O . ARG A 1 87 ? 0.226 -0.501 -2.797 1.00 91.75 87 ARG A O 1
ATOM 685 N N . LEU A 1 88 ? -0.894 0.620 -4.396 1.00 91.06 88 LEU A N 1
ATOM 686 C CA . LEU A 1 88 ? -2.163 0.723 -3.688 1.00 91.06 88 LEU A CA 1
ATOM 687 C C . LEU A 1 88 ? -2.607 -0.648 -3.166 1.00 91.06 88 LEU A C 1
ATOM 689 O O . LEU A 1 88 ? -2.917 -0.790 -1.981 1.00 91.06 88 LEU A O 1
ATOM 693 N N . ARG A 1 89 ? -2.550 -1.677 -4.018 1.00 91.81 89 ARG A N 1
ATOM 694 C CA . ARG A 1 89 ? -2.873 -3.056 -3.647 1.00 91.81 89 ARG A CA 1
ATOM 695 C C . ARG A 1 89 ? -2.022 -3.555 -2.482 1.00 91.81 89 ARG A C 1
ATOM 697 O O . ARG A 1 89 ? -2.565 -3.995 -1.473 1.00 91.81 89 ARG A O 1
ATOM 704 N N . ARG A 1 90 ? -0.694 -3.475 -2.591 1.00 92.56 90 ARG A N 1
ATOM 705 C CA . ARG A 1 90 ? 0.226 -3.995 -1.561 1.00 92.56 90 ARG A CA 1
ATOM 706 C C . ARG A 1 90 ? 0.118 -3.246 -0.242 1.00 92.56 90 ARG A C 1
ATOM 708 O O . ARG A 1 90 ? 0.196 -3.863 0.814 1.00 92.56 90 ARG A O 1
ATOM 715 N N . MET A 1 91 ? -0.077 -1.935 -0.303 1.00 93.50 91 MET A N 1
ATOM 716 C CA . MET A 1 91 ? -0.288 -1.111 0.881 1.00 93.50 91 MET A CA 1
ATOM 717 C C . MET A 1 91 ? -1.588 -1.463 1.594 1.00 93.50 91 MET A C 1
ATOM 719 O O . MET A 1 91 ? -1.605 -1.582 2.813 1.00 93.50 91 MET A O 1
ATOM 723 N N . THR A 1 92 ? -2.652 -1.709 0.829 1.00 93.75 92 THR A N 1
ATOM 724 C CA . THR A 1 92 ? -3.938 -2.135 1.386 1.00 93.75 92 THR A CA 1
ATOM 725 C C . THR A 1 92 ? -3.825 -3.517 2.043 1.00 93.75 92 THR A C 1
ATOM 727 O O . THR A 1 92 ? -4.337 -3.706 3.142 1.00 93.75 92 THR A O 1
ATOM 730 N N . VAL A 1 93 ? -3.093 -4.460 1.431 1.00 94.19 93 VAL A N 1
ATOM 731 C CA . VAL A 1 93 ? -2.802 -5.774 2.042 1.00 94.19 93 VAL A CA 1
ATOM 732 C C . VAL A 1 93 ? -1.997 -5.623 3.337 1.00 94.19 93 VAL A C 1
ATOM 734 O O . VAL A 1 93 ? -2.292 -6.295 4.322 1.00 94.19 93 VAL A O 1
ATOM 737 N N . ARG A 1 94 ? -0.990 -4.736 3.372 1.00 95.62 94 ARG A N 1
ATOM 738 C CA . ARG A 1 94 ? -0.213 -4.484 4.596 1.00 95.62 94 ARG A CA 1
ATOM 739 C C . ARG A 1 94 ? -1.079 -3.868 5.696 1.00 95.62 94 ARG A C 1
ATOM 741 O O . ARG A 1 94 ? -0.961 -4.306 6.834 1.00 95.62 94 ARG A O 1
ATOM 748 N N . LEU A 1 95 ? -1.963 -2.926 5.356 1.00 95.69 95 LEU A N 1
ATOM 749 C CA . LEU A 1 95 ? -2.915 -2.335 6.301 1.00 95.69 95 LEU A CA 1
ATOM 750 C C . LEU A 1 95 ? -3.844 -3.399 6.892 1.00 95.69 95 LEU A C 1
ATOM 752 O O . LEU A 1 95 ? -3.997 -3.447 8.109 1.00 95.69 95 LEU A O 1
ATOM 756 N N . GLU A 1 96 ? -4.437 -4.254 6.050 1.00 94.69 96 GLU A N 1
ATOM 757 C CA . GLU A 1 96 ? -5.299 -5.353 6.502 1.00 94.69 96 GLU A CA 1
ATOM 758 C C . GLU A 1 96 ? -4.553 -6.273 7.476 1.00 94.69 96 GLU A C 1
ATOM 760 O O . GLU A 1 96 ? -5.042 -6.535 8.573 1.00 94.69 96 GLU A O 1
ATOM 765 N N . ALA A 1 97 ? -3.357 -6.729 7.093 1.00 95.44 97 ALA A N 1
ATOM 766 C CA . ALA A 1 97 ? -2.569 -7.653 7.899 1.00 95.44 97 ALA A CA 1
ATOM 767 C C . ALA A 1 97 ? -2.146 -7.040 9.242 1.00 95.44 97 ALA A C 1
ATOM 769 O O . ALA A 1 97 ? -2.333 -7.670 10.278 1.00 95.44 97 ALA A O 1
ATOM 770 N N . LEU A 1 98 ? -1.614 -5.812 9.230 1.00 96.38 98 LEU A N 1
ATOM 771 C CA . LEU A 1 98 ? -1.174 -5.120 10.444 1.00 96.38 98 LEU A CA 1
ATOM 772 C C . LEU A 1 98 ? -2.351 -4.846 11.390 1.00 96.38 98 LEU A C 1
ATOM 774 O O . LEU A 1 98 ? -2.258 -5.079 12.591 1.00 96.38 98 LEU A O 1
ATOM 778 N N . SER A 1 99 ? -3.492 -4.426 10.843 1.00 95.31 99 SER A N 1
ATOM 779 C CA . SER A 1 99 ? -4.701 -4.193 11.637 1.00 95.31 99 SER A CA 1
ATOM 780 C C . SER A 1 99 ? -5.223 -5.485 12.273 1.00 95.31 99 SER A C 1
ATOM 782 O O . SER A 1 99 ? -5.581 -5.479 13.445 1.00 95.31 99 SER A O 1
ATOM 784 N N . GLY A 1 100 ? -5.218 -6.606 11.543 1.00 93.94 100 GLY A N 1
ATOM 785 C CA . GLY A 1 100 ? -5.627 -7.905 12.094 1.00 93.94 100 GLY A CA 1
ATOM 786 C C . GLY A 1 100 ? -4.666 -8.453 13.158 1.00 93.94 100 GLY A C 1
ATOM 787 O O . GLY A 1 100 ? -5.103 -9.076 14.128 1.00 93.94 100 GLY A O 1
ATOM 788 N N . GLN A 1 101 ? -3.362 -8.186 13.016 1.00 94.62 101 GLN A N 1
ATOM 789 C CA . GLN A 1 101 ? -2.356 -8.505 14.037 1.00 94.62 101 GLN A CA 1
ATOM 790 C C . GLN A 1 101 ? -2.628 -7.735 15.334 1.00 94.62 101 GLN A C 1
ATOM 792 O O . GLN A 1 101 ? -2.725 -8.345 16.397 1.00 94.62 101 GLN A O 1
ATOM 797 N N . LEU A 1 102 ? -2.834 -6.419 15.235 1.00 93.81 102 LEU A N 1
ATOM 798 C CA . LEU A 1 102 ? -3.141 -5.565 16.384 1.00 93.81 102 LEU A CA 1
ATOM 799 C C . LEU A 1 102 ? -4.492 -5.907 17.019 1.00 93.81 102 LEU A C 1
ATOM 801 O O . LEU A 1 102 ? -4.598 -5.968 18.240 1.00 93.81 102 LEU A O 1
ATOM 805 N N . GLU A 1 103 ? -5.518 -6.189 16.213 1.00 92.88 103 GLU A N 1
ATOM 806 C CA . GLU A 1 103 ? -6.806 -6.661 16.723 1.00 92.88 103 GLU A CA 1
ATOM 807 C C . GLU A 1 103 ? -6.634 -7.926 17.571 1.00 92.88 103 GLU A C 1
ATOM 809 O O . GLU A 1 103 ? -7.158 -7.994 18.683 1.00 92.88 103 GLU A O 1
ATOM 814 N N . SER A 1 104 ? -5.906 -8.918 17.052 1.00 93.06 104 SER A N 1
ATOM 815 C CA . SER A 1 104 ? -5.697 -10.195 17.740 1.00 93.06 104 SER A CA 1
ATOM 816 C C . SER A 1 104 ? -4.924 -9.998 19.044 1.00 93.06 104 SER A C 1
ATOM 818 O O . SER A 1 104 ? -5.370 -10.472 20.087 1.00 93.06 104 SER A O 1
ATOM 820 N N . ALA A 1 105 ? -3.848 -9.205 19.015 1.00 92.50 105 ALA A N 1
ATOM 821 C CA . ALA A 1 105 ? -3.054 -8.885 20.200 1.00 92.50 105 ALA A CA 1
ATOM 822 C C . ALA A 1 105 ? -3.897 -8.233 21.311 1.00 92.50 105 ALA A C 1
ATOM 824 O O . ALA A 1 105 ? -3.832 -8.653 22.463 1.00 92.50 105 ALA A O 1
ATOM 825 N N . PHE A 1 106 ? -4.756 -7.268 20.968 1.00 90.50 106 PHE A N 1
ATOM 826 C CA . PHE A 1 106 ? -5.638 -6.604 21.936 1.00 90.50 106 PHE A CA 1
ATOM 827 C C . PHE A 1 106 ? -6.796 -7.481 22.430 1.00 90.50 106 PHE A C 1
ATOM 829 O O . PHE A 1 106 ? -7.345 -7.228 23.500 1.00 90.50 106 PHE A O 1
ATOM 836 N N . ARG A 1 107 ? -7.220 -8.491 21.662 1.00 91.06 107 ARG A N 1
ATOM 837 C CA . ARG A 1 107 ? -8.212 -9.471 22.140 1.00 91.06 107 ARG A CA 1
ATOM 838 C C . ARG A 1 107 ? -7.607 -10.427 23.158 1.00 91.06 107 ARG A C 1
ATOM 840 O O . ARG A 1 107 ? -8.288 -10.798 24.107 1.00 91.06 107 ARG A O 1
ATOM 847 N N . GLU A 1 108 ? -6.361 -10.830 22.942 1.00 92.38 108 GLU A N 1
ATOM 848 C CA . GLU A 1 108 ? -5.633 -11.720 23.848 1.00 92.38 108 GLU A CA 1
ATOM 849 C C . GLU A 1 108 ? -5.180 -10.988 25.114 1.00 92.38 108 GLU A C 1
ATOM 851 O O . GLU A 1 108 ? -5.274 -11.532 26.213 1.00 92.38 108 GLU A O 1
ATOM 856 N N . GLN A 1 109 ? -4.718 -9.745 24.969 1.00 91.50 109 GLN A N 1
ATOM 857 C CA . GLN A 1 109 ? -4.235 -8.901 26.057 1.00 91.50 109 GLN A CA 1
ATOM 858 C C . GLN A 1 109 ? -4.805 -7.480 25.907 1.00 91.50 109 GLN A C 1
ATOM 860 O O . GLN A 1 109 ? -4.195 -6.639 25.249 1.00 91.50 109 GLN A O 1
ATOM 865 N N . PRO A 1 110 ? -5.964 -7.181 26.524 1.00 85.25 110 PRO A N 1
ATOM 866 C CA . PRO A 1 110 ? -6.619 -5.873 26.406 1.00 85.25 110 PRO A CA 1
ATOM 867 C C . PRO A 1 110 ? -5.772 -4.684 26.876 1.00 85.25 110 PRO A C 1
ATOM 869 O O . PRO A 1 110 ? -5.935 -3.584 26.355 1.00 85.25 110 PRO A O 1
ATOM 872 N N . ASP A 1 111 ? -4.852 -4.922 27.815 1.00 84.44 111 ASP A N 1
ATOM 873 C CA . ASP A 1 111 ? -3.942 -3.910 28.365 1.00 84.44 111 ASP A CA 1
ATOM 874 C C . ASP A 1 111 ? -2.598 -3.833 27.615 1.00 84.44 111 ASP A C 1
ATOM 876 O O . ASP A 1 111 ? -1.698 -3.081 28.010 1.00 84.44 111 ASP A O 1
ATOM 880 N N . ALA A 1 112 ? -2.427 -4.623 26.547 1.00 82.88 112 ALA A N 1
ATOM 881 C CA . ALA A 1 112 ? -1.217 -4.590 25.742 1.00 82.88 112 ALA A CA 1
ATOM 882 C C . ALA A 1 112 ? -1.032 -3.215 25.100 1.00 82.88 112 ALA A C 1
ATOM 884 O O . ALA A 1 112 ? -1.974 -2.552 24.663 1.00 82.88 112 ALA A O 1
ATOM 885 N N . ARG A 1 113 ? 0.229 -2.793 25.012 1.00 85.00 113 ARG A N 1
ATOM 886 C CA . ARG A 1 113 ? 0.598 -1.587 24.278 1.00 85.00 113 ARG A CA 1
ATOM 887 C C . ARG A 1 113 ? 1.100 -1.989 22.897 1.00 85.00 113 ARG A C 1
ATOM 889 O O . ARG A 1 113 ? 1.959 -2.866 22.819 1.00 85.00 113 ARG A O 1
ATOM 896 N N . PRO A 1 114 ? 0.600 -1.358 21.828 1.00 85.69 114 PRO A N 1
ATOM 897 C CA . PRO A 1 114 ? 1.081 -1.632 20.488 1.00 85.69 114 PRO A CA 1
ATOM 898 C C . PRO A 1 114 ? 2.527 -1.154 20.358 1.00 85.69 114 PRO A C 1
ATOM 900 O O . PRO A 1 114 ? 2.942 -0.188 21.009 1.00 85.69 114 PRO A O 1
ATOM 903 N N . GLU A 1 115 ? 3.297 -1.818 19.502 1.00 91.44 115 GLU A N 1
ATOM 904 C CA . GLU A 1 115 ? 4.661 -1.392 19.228 1.00 91.44 115 GLU A CA 1
ATOM 905 C C . GLU A 1 115 ? 4.670 0.001 18.578 1.00 91.44 115 GLU A C 1
ATOM 907 O O . GLU A 1 115 ? 3.819 0.353 17.756 1.00 91.44 115 GLU A O 1
ATOM 912 N N . ALA A 1 116 ? 5.665 0.819 18.928 1.00 89.81 116 ALA A N 1
ATOM 913 C CA . ALA A 1 116 ? 5.779 2.179 18.398 1.00 89.81 116 ALA A CA 1
ATOM 914 C C . ALA A 1 116 ? 6.026 2.212 16.877 1.00 89.81 116 ALA A C 1
ATOM 916 O O . ALA A 1 116 ? 5.804 3.239 16.235 1.00 89.81 116 ALA A O 1
ATOM 917 N N . GLU A 1 117 ? 6.534 1.127 16.288 1.00 92.88 117 GLU A N 1
ATOM 918 C CA . GLU A 1 117 ? 6.654 0.998 14.835 1.00 92.88 117 GLU A CA 1
ATOM 919 C C . GLU A 1 117 ? 5.289 0.767 14.182 1.00 92.88 117 GLU A C 1
ATOM 921 O O . GLU A 1 117 ? 4.931 1.524 13.282 1.00 92.88 117 GLU A O 1
ATOM 926 N N . ASP A 1 118 ? 4.487 -0.163 14.700 1.00 93.00 118 ASP A N 1
ATOM 927 C CA . ASP A 1 118 ? 3.140 -0.451 14.194 1.00 93.00 118 ASP A CA 1
ATOM 928 C C . ASP A 1 118 ? 2.230 0.784 14.240 1.00 93.00 118 ASP A C 1
ATOM 930 O O . ASP A 1 118 ? 1.540 1.107 13.268 1.00 93.00 118 ASP A O 1
ATOM 934 N N . MET A 1 119 ? 2.285 1.535 15.345 1.00 91.56 119 MET A N 1
ATOM 935 C CA . MET A 1 119 ? 1.509 2.769 15.508 1.00 91.56 119 MET A CA 1
ATOM 936 C C . MET A 1 119 ? 1.954 3.904 14.585 1.00 91.56 119 MET A C 1
ATOM 938 O O . MET A 1 119 ? 1.148 4.783 14.285 1.00 91.56 119 MET A O 1
ATOM 942 N N . ARG A 1 120 ? 3.208 3.898 14.117 1.00 94.31 120 ARG A N 1
ATOM 943 C CA . ARG A 1 120 ? 3.678 4.829 13.078 1.00 94.31 120 ARG A CA 1
ATOM 944 C C . ARG A 1 120 ? 3.312 4.344 11.680 1.00 94.31 120 ARG A C 1
ATOM 946 O O . ARG A 1 120 ? 2.955 5.155 10.831 1.00 94.31 120 ARG A O 1
ATOM 953 N N . GLU A 1 121 ? 3.354 3.036 11.439 1.00 95.25 121 GLU A N 1
ATOM 954 C CA . GLU A 1 121 ? 3.086 2.465 10.120 1.00 95.25 121 GLU A CA 1
ATOM 955 C C . GLU A 1 121 ? 1.609 2.617 9.712 1.00 95.25 121 GLU A C 1
ATOM 957 O O . GLU A 1 121 ? 1.328 2.960 8.563 1.00 95.25 121 GLU A O 1
ATOM 962 N N . LEU A 1 122 ? 0.649 2.428 10.625 1.00 95.06 122 LEU A N 1
ATOM 963 C CA . LEU A 1 122 ? -0.785 2.567 10.322 1.00 95.06 122 LEU A CA 1
ATOM 964 C C . LEU A 1 122 ? -1.165 3.904 9.639 1.00 95.06 122 LEU A C 1
ATOM 966 O O . LEU A 1 122 ? -1.729 3.863 8.535 1.00 95.06 122 LEU A O 1
ATOM 970 N N . PRO A 1 123 ? -0.869 5.089 10.212 1.00 95.19 123 PRO A N 1
ATOM 971 C CA . PRO A 1 123 ? -1.210 6.362 9.577 1.00 95.19 123 PRO A CA 1
ATOM 972 C C . PRO A 1 123 ? -0.416 6.623 8.289 1.00 95.19 123 PRO A C 1
ATOM 974 O O . PRO A 1 123 ? -0.951 7.233 7.353 1.00 95.19 123 PRO A O 1
ATOM 977 N N . GLU A 1 124 ? 0.820 6.123 8.180 1.00 95.25 124 GLU A N 1
ATOM 978 C CA . GLU A 1 124 ? 1.605 6.180 6.941 1.00 95.25 124 GLU A CA 1
ATOM 979 C C . GLU A 1 124 ? 0.937 5.380 5.813 1.00 95.25 124 GLU A C 1
ATOM 981 O O . GLU A 1 124 ? 0.818 5.876 4.686 1.00 95.25 124 GLU A O 1
ATOM 986 N N . LEU A 1 125 ? 0.460 4.167 6.112 1.00 95.56 125 LEU A N 1
ATOM 987 C CA . LEU A 1 125 ? -0.269 3.323 5.165 1.00 95.56 125 LEU A CA 1
ATOM 988 C C . LEU A 1 125 ? -1.565 4.001 4.718 1.00 95.56 125 LEU A C 1
ATOM 990 O O . LEU A 1 125 ? -1.810 4.105 3.516 1.00 95.56 125 LEU A O 1
ATOM 994 N N . VAL A 1 126 ? -2.370 4.503 5.659 1.00 94.75 126 VAL A N 1
ATOM 995 C CA . VAL A 1 126 ? -3.640 5.188 5.361 1.00 94.75 126 VAL A CA 1
ATOM 996 C C . VAL A 1 126 ? -3.411 6.420 4.481 1.00 94.75 126 VAL A C 1
ATOM 998 O O . VAL A 1 126 ? -4.126 6.617 3.495 1.00 94.75 126 VAL A O 1
ATOM 1001 N N . SER A 1 127 ? -2.394 7.226 4.786 1.00 93.50 127 SER A N 1
ATOM 1002 C CA . SER A 1 127 ? -2.072 8.441 4.027 1.00 93.50 127 SER A CA 1
ATOM 1003 C C . SER A 1 127 ? -1.640 8.132 2.594 1.00 93.50 127 SER A C 1
ATOM 1005 O O . SER A 1 127 ? -2.101 8.770 1.646 1.00 93.50 127 SER A O 1
ATOM 1007 N N . GLN A 1 128 ? -0.791 7.123 2.412 1.00 92.25 128 GLN A N 1
ATOM 1008 C CA . GLN A 1 128 ? -0.322 6.714 1.090 1.00 92.25 128 GLN A CA 1
ATOM 1009 C C . GLN A 1 128 ? -1.416 6.008 0.268 1.00 92.25 128 GLN A C 1
ATOM 1011 O O . GLN A 1 128 ? -1.531 6.265 -0.930 1.00 92.25 128 GLN A O 1
ATOM 1016 N N . ILE A 1 129 ? -2.269 5.184 0.893 1.00 92.31 129 ILE A N 1
ATOM 1017 C CA . ILE A 1 129 ? -3.471 4.618 0.252 1.00 92.31 129 ILE A CA 1
ATOM 1018 C C . ILE A 1 129 ? -4.374 5.748 -0.245 1.00 92.31 129 ILE A C 1
ATOM 1020 O O . ILE A 1 129 ? -4.823 5.724 -1.392 1.00 92.31 129 ILE A O 1
ATOM 1024 N N . ALA A 1 130 ? -4.609 6.759 0.597 1.00 89.94 130 ALA A N 1
ATOM 1025 C CA . ALA A 1 130 ? -5.426 7.904 0.232 1.00 89.94 130 ALA A CA 1
ATOM 1026 C C . ALA A 1 130 ? -4.832 8.682 -0.945 1.00 89.94 130 ALA A C 1
ATOM 1028 O O . ALA A 1 130 ? -5.584 9.089 -1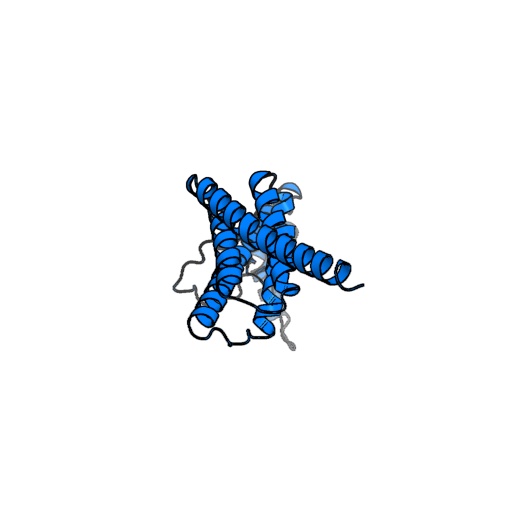.822 1.00 89.94 130 ALA A O 1
ATOM 1029 N N . LEU A 1 131 ? -3.509 8.862 -0.994 1.00 88.00 131 LEU A N 1
ATOM 1030 C CA . LEU A 1 131 ? -2.833 9.532 -2.106 1.00 88.00 131 LEU A CA 1
ATOM 1031 C C . LEU A 1 131 ? -3.015 8.769 -3.426 1.00 88.00 131 LEU A C 1
ATOM 1033 O O . LEU A 1 131 ? -3.468 9.351 -4.407 1.00 88.00 131 LEU A O 1
ATOM 1037 N N . LEU A 1 132 ? -2.716 7.468 -3.431 1.00 86.38 132 LEU A N 1
ATOM 1038 C CA . LEU A 1 132 ? -2.728 6.633 -4.638 1.00 86.38 132 LEU A CA 1
ATOM 1039 C C . LEU A 1 132 ? -4.135 6.417 -5.207 1.00 86.38 132 LEU A C 1
ATOM 1041 O O . LEU A 1 132 ? -4.316 6.276 -6.412 1.00 86.38 132 LEU A O 1
ATOM 1045 N N . ALA A 1 133 ? -5.155 6.399 -4.355 1.00 80.44 133 ALA A N 1
ATOM 1046 C CA . ALA A 1 133 ? -6.520 6.142 -4.793 1.00 80.44 133 ALA A CA 1
ATOM 1047 C C . ALA A 1 133 ? -7.245 7.366 -5.388 1.00 80.44 133 ALA A C 1
ATOM 1049 O O . ALA A 1 133 ? -8.291 7.189 -6.021 1.00 80.44 133 ALA A O 1
ATOM 1050 N N . ARG A 1 134 ? -6.718 8.594 -5.233 1.00 69.50 134 ARG A N 1
ATOM 1051 C CA . ARG A 1 134 ? -7.317 9.811 -5.829 1.00 69.50 134 ARG A CA 1
ATOM 1052 C C . ARG A 1 134 ? -7.306 9.790 -7.356 1.00 69.50 134 ARG A C 1
ATOM 1054 O O . ARG A 1 134 ? -8.229 10.323 -7.967 1.00 69.50 134 ARG A O 1
ATOM 1061 N N . ASP A 1 135 ? -6.340 9.105 -7.956 1.00 61.00 135 ASP A N 1
ATOM 1062 C CA . ASP A 1 135 ? -6.162 9.061 -9.410 1.00 61.00 135 ASP A CA 1
ATOM 1063 C C . ASP A 1 135 ? -7.081 8.040 -10.115 1.00 61.00 135 ASP A C 1
ATOM 1065 O O . ASP A 1 135 ? -7.112 7.964 -11.344 1.00 61.00 135 ASP A O 1
ATOM 1069 N N . GLY A 1 136 ? -7.87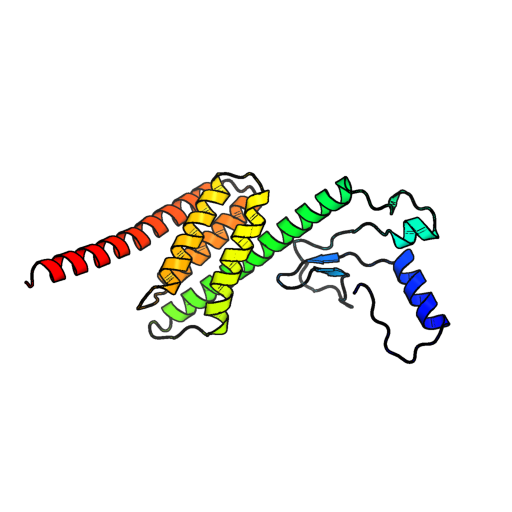2 7.264 -9.358 1.00 59.84 136 GLY A N 1
ATOM 1070 C CA . GLY A 1 136 ? -8.647 6.125 -9.870 1.00 59.84 136 GLY A CA 1
ATOM 1071 C C . GLY A 1 136 ? -10.105 6.393 -10.276 1.00 59.84 136 GLY A C 1
ATOM 1072 O O . GLY A 1 136 ? -10.758 5.479 -10.776 1.00 59.84 136 GLY A O 1
ATOM 1073 N N . GLY A 1 137 ? -10.657 7.591 -10.045 1.00 55.66 137 GLY A N 1
ATOM 1074 C CA . GLY A 1 137 ? -11.993 7.986 -10.537 1.00 55.66 137 GLY A CA 1
ATOM 1075 C C . GLY A 1 137 ? -13.209 7.229 -9.964 1.00 55.66 137 GLY A C 1
ATOM 1076 O O . GLY A 1 137 ? -14.297 7.303 -10.531 1.00 55.66 137 GLY A O 1
ATOM 1077 N N . ARG A 1 138 ? -13.073 6.492 -8.851 1.00 64.31 138 ARG A N 1
ATOM 1078 C CA . ARG A 1 138 ? -14.168 5.703 -8.246 1.00 64.31 138 ARG A CA 1
ATOM 1079 C C . ARG A 1 138 ? -14.751 6.418 -7.020 1.00 64.31 138 ARG A C 1
ATOM 1081 O O . ARG A 1 138 ? -14.179 6.325 -5.938 1.00 64.31 138 ARG A O 1
ATOM 1088 N N . MET A 1 139 ? -15.916 7.063 -7.154 1.00 61.97 139 MET A N 1
ATOM 1089 C CA . MET A 1 139 ? -16.573 7.807 -6.055 1.00 61.97 139 MET A CA 1
ATOM 1090 C C . MET A 1 139 ? -16.726 6.992 -4.757 1.00 61.97 139 MET A C 1
ATOM 1092 O O . MET A 1 139 ? -16.373 7.473 -3.685 1.00 61.97 139 MET A O 1
ATOM 1096 N N . LYS A 1 140 ? -17.144 5.721 -4.856 1.00 69.88 140 LYS A N 1
ATOM 1097 C CA . LYS A 1 140 ? -17.297 4.826 -3.691 1.00 69.88 140 LYS A CA 1
ATOM 1098 C C . LYS A 1 140 ? -15.984 4.569 -2.939 1.00 69.88 140 LYS A C 1
ATOM 1100 O O . LYS A 1 140 ? -15.999 4.359 -1.732 1.00 69.88 140 LYS A O 1
ATOM 1105 N N . ALA A 1 141 ? -14.848 4.579 -3.638 1.00 75.12 141 ALA A N 1
ATOM 1106 C CA . ALA A 1 141 ? -13.544 4.420 -3.000 1.00 75.12 141 ALA A CA 1
ATOM 1107 C C . ALA A 1 141 ? -13.144 5.693 -2.241 1.00 75.12 141 ALA A C 1
ATOM 1109 O O . ALA A 1 141 ? -12.596 5.598 -1.149 1.00 75.12 141 ALA A O 1
ATOM 1110 N N . ALA A 1 142 ? -13.460 6.874 -2.781 1.00 78.75 142 ALA A N 1
ATOM 1111 C CA . ALA A 1 142 ? -13.146 8.149 -2.140 1.00 78.75 142 ALA A CA 1
ATOM 1112 C C . ALA A 1 142 ? -13.868 8.319 -0.792 1.00 78.75 142 ALA A C 1
ATOM 1114 O O . ALA A 1 142 ? -13.236 8.702 0.191 1.00 78.75 142 ALA A O 1
ATOM 1115 N N . GLU A 1 143 ? -15.156 7.975 -0.723 1.00 78.44 143 GLU A N 1
ATOM 1116 C CA . GLU A 1 143 ? -15.929 7.994 0.530 1.00 78.44 143 GLU A CA 1
ATOM 1117 C C . GLU A 1 143 ? -15.365 7.014 1.563 1.00 78.44 143 GLU A C 1
ATOM 1119 O O . GLU A 1 143 ? -15.164 7.368 2.727 1.00 78.44 143 GLU A O 1
ATOM 1124 N N . LEU A 1 144 ? -15.042 5.794 1.124 1.00 83.62 144 LEU A N 1
ATOM 1125 C CA . LEU A 1 144 ? -14.454 4.770 1.980 1.00 83.62 144 LEU A CA 1
ATOM 1126 C C . LEU A 1 144 ? -13.101 5.225 2.551 1.00 83.62 144 LEU A C 1
ATOM 1128 O O . LEU A 1 144 ? -12.834 5.037 3.734 1.00 83.62 144 LEU A O 1
ATOM 1132 N N . ILE A 1 145 ? -12.267 5.873 1.737 1.00 87.00 145 ILE A N 1
ATOM 1133 C CA . ILE A 1 145 ? -10.966 6.414 2.153 1.00 87.00 145 ILE A CA 1
ATOM 1134 C C . ILE A 1 145 ? -11.127 7.585 3.118 1.00 87.00 145 ILE A C 1
ATOM 1136 O O . ILE A 1 145 ? -10.384 7.676 4.095 1.00 87.00 145 ILE A O 1
ATOM 1140 N N . ALA A 1 146 ? -12.077 8.486 2.864 1.00 86.06 146 ALA A N 1
ATOM 1141 C CA . ALA A 1 146 ? -12.364 9.587 3.776 1.00 86.06 146 ALA A CA 1
ATOM 1142 C C . ALA A 1 146 ? -12.788 9.055 5.153 1.00 86.06 146 ALA A C 1
ATOM 1144 O O . ALA A 1 146 ? -12.287 9.520 6.177 1.00 86.06 146 ALA A O 1
ATOM 1145 N N . SER A 1 147 ? -13.638 8.025 5.177 1.00 86.62 147 SER A N 1
ATOM 1146 C CA . SER A 1 147 ? -14.055 7.382 6.422 1.00 86.62 147 SER A CA 1
ATOM 1147 C C . SER A 1 147 ? -12.909 6.625 7.107 1.00 86.62 147 SER A C 1
ATOM 1149 O O . SER A 1 147 ? -12.724 6.774 8.312 1.00 86.62 147 SER A O 1
ATOM 1151 N N . LEU A 1 148 ? -12.064 5.914 6.352 1.00 90.00 148 LEU A N 1
ATOM 1152 C CA . LEU A 1 148 ? -10.843 5.284 6.869 1.00 90.00 148 LEU A CA 1
ATOM 1153 C C . LEU A 1 148 ? -9.914 6.305 7.548 1.00 90.00 148 LEU A C 1
ATOM 1155 O O . LEU A 1 148 ? -9.422 6.054 8.646 1.00 90.00 148 LEU A O 1
ATOM 1159 N N . ARG A 1 149 ? -9.704 7.477 6.934 1.00 91.19 149 ARG A N 1
ATOM 1160 C CA . ARG A 1 149 ? -8.908 8.561 7.536 1.00 91.19 149 ARG A CA 1
ATOM 1161 C C . ARG A 1 149 ? -9.514 9.063 8.843 1.00 91.19 149 ARG A C 1
ATOM 1163 O O . ARG A 1 149 ? -8.775 9.261 9.799 1.00 91.19 149 ARG A O 1
ATOM 1170 N N . ALA A 1 150 ? -10.834 9.239 8.895 1.00 87.25 150 ALA A N 1
ATOM 1171 C CA . ALA A 1 150 ? -11.519 9.665 10.113 1.00 87.25 150 ALA A CA 1
ATOM 1172 C C . ALA A 1 150 ? -11.376 8.631 11.245 1.00 87.25 150 ALA A C 1
ATOM 1174 O O . ALA A 1 150 ? -11.143 9.000 12.393 1.00 87.25 150 ALA A O 1
ATOM 1175 N N . VAL A 1 151 ? -11.457 7.335 10.924 1.00 87.00 151 VAL A N 1
ATOM 1176 C CA . VAL A 1 151 ? -11.213 6.256 11.894 1.00 87.00 151 VAL A CA 1
ATOM 1177 C C . VAL A 1 151 ? -9.768 6.277 12.387 1.00 87.00 151 VAL A C 1
ATOM 1179 O O . VAL A 1 151 ? -9.544 6.175 13.589 1.00 87.00 151 VAL A O 1
ATOM 1182 N N . MET A 1 152 ? -8.793 6.460 11.494 1.00 91.25 152 MET A N 1
ATOM 1183 C CA . MET A 1 152 ? -7.383 6.553 11.885 1.00 91.25 152 MET A CA 1
ATOM 1184 C C . MET A 1 152 ? -7.132 7.740 12.825 1.00 91.25 152 MET A C 1
ATOM 1186 O O . MET A 1 152 ? -6.535 7.564 13.880 1.00 91.25 152 MET A O 1
ATOM 1190 N N . GLN A 1 153 ? -7.677 8.918 12.513 1.00 88.69 153 GLN A N 1
ATOM 1191 C CA . GLN A 1 153 ? -7.600 10.088 13.397 1.00 88.69 153 GLN A CA 1
ATOM 1192 C C . GLN A 1 153 ? -8.262 9.830 14.756 1.00 88.69 153 GLN A C 1
ATOM 1194 O O . GLN A 1 153 ? -7.766 10.267 15.795 1.00 88.69 153 GLN A O 1
ATOM 1199 N N . ALA A 1 154 ? -9.378 9.094 14.768 1.00 84.56 154 ALA A N 1
ATOM 1200 C CA . ALA A 1 154 ? -10.030 8.710 16.010 1.00 84.56 154 ALA A CA 1
ATOM 1201 C C . ALA A 1 154 ? -9.143 7.790 16.864 1.00 84.56 154 ALA A C 1
ATOM 1203 O O . ALA A 1 154 ? -9.185 7.915 18.085 1.00 84.56 154 ALA A O 1
ATOM 1204 N N . ILE A 1 155 ? -8.346 6.917 16.238 1.00 86.94 155 ILE A N 1
ATOM 1205 C CA . ILE A 1 155 ? -7.374 6.044 16.911 1.00 86.94 155 ILE A CA 1
ATOM 1206 C C . ILE A 1 155 ? -6.199 6.841 17.475 1.00 86.94 155 ILE A C 1
ATOM 1208 O O . ILE A 1 155 ? -5.854 6.654 18.637 1.00 86.94 155 ILE A O 1
ATOM 1212 N N . GLU A 1 156 ? -5.621 7.756 16.696 1.00 88.50 156 GLU A N 1
ATOM 1213 C CA . GLU A 1 156 ? -4.499 8.599 17.145 1.00 88.50 156 GLU A CA 1
ATOM 1214 C C . GLU A 1 156 ? -4.873 9.473 18.350 1.00 88.50 156 GLU A C 1
ATOM 1216 O O . GLU A 1 156 ? -4.053 9.702 19.234 1.00 88.50 156 GLU A O 1
ATOM 1221 N N . GLY A 1 157 ? -6.119 9.952 18.395 1.00 84.56 157 GLY A N 1
ATOM 1222 C CA . GLY A 1 157 ? -6.633 10.787 19.480 1.00 84.56 157 GLY A CA 1
ATOM 1223 C C . GLY A 1 157 ? -7.378 10.030 20.581 1.00 84.56 157 GLY A C 1
ATOM 1224 O O . GLY A 1 157 ? -8.149 10.666 21.301 1.00 84.56 157 GLY A O 1
ATOM 1225 N N . ALA A 1 158 ? -7.272 8.702 20.657 1.00 83.81 158 ALA A N 1
ATOM 1226 C CA . ALA A 1 158 ? -7.951 7.907 21.677 1.00 83.81 158 ALA A CA 1
ATOM 1227 C C . ALA A 1 158 ? -7.117 7.825 22.964 1.00 83.81 158 ALA A C 1
ATOM 1229 O O . ALA A 1 158 ? -5.925 7.535 22.918 1.00 83.81 158 ALA A O 1
ATOM 1230 N N . ALA A 1 159 ? -7.756 8.048 24.117 1.00 81.38 159 ALA A N 1
ATOM 1231 C CA . ALA A 1 159 ? -7.114 7.863 25.422 1.00 81.38 159 ALA A CA 1
ATOM 1232 C C . ALA A 1 159 ? -6.843 6.378 25.724 1.00 81.38 159 ALA A C 1
ATOM 1234 O O . ALA A 1 159 ? -5.836 6.043 26.339 1.00 81.38 159 ALA A O 1
ATOM 1235 N N . GLU A 1 160 ? -7.730 5.501 25.251 1.00 82.62 160 GLU A N 1
ATOM 1236 C CA . GLU A 1 160 ? -7.617 4.049 25.352 1.00 82.62 160 GLU A CA 1
ATOM 1237 C C . GLU A 1 160 ? -7.860 3.425 23.978 1.00 82.62 160 GLU A C 1
ATOM 1239 O O . GLU A 1 160 ? -8.740 3.860 23.229 1.00 82.62 160 GLU A O 1
ATOM 1244 N N . MET A 1 161 ? -7.072 2.405 23.646 1.00 84.62 161 MET A N 1
ATOM 1245 C CA . MET A 1 161 ? -7.203 1.649 22.404 1.00 84.62 161 MET A CA 1
ATOM 1246 C C . MET A 1 161 ? -7.909 0.325 22.681 1.00 84.62 161 MET A C 1
ATOM 1248 O O . MET A 1 161 ? -7.696 -0.306 23.713 1.00 84.62 161 MET A O 1
ATOM 1252 N N . HIS A 1 162 ? -8.746 -0.114 21.743 1.00 85.56 162 HIS A N 1
ATOM 1253 C CA . HIS A 1 162 ? -9.487 -1.366 21.861 1.00 85.56 162 HIS A CA 1
ATOM 1254 C C . HIS A 1 162 ? -9.403 -2.168 20.565 1.00 85.56 162 HIS A C 1
ATOM 1256 O O . HIS A 1 162 ? -9.377 -1.593 19.474 1.00 85.56 162 HIS A O 1
ATOM 1262 N N . ALA A 1 163 ? -9.486 -3.497 20.670 1.00 88.12 163 ALA A N 1
ATOM 1263 C CA . ALA A 1 163 ? -9.443 -4.409 19.524 1.00 88.12 163 ALA A CA 1
ATOM 1264 C C . ALA A 1 163 ? -10.400 -4.012 18.382 1.00 88.12 163 ALA A C 1
ATOM 1266 O O . ALA A 1 163 ? -10.026 -4.047 17.213 1.00 88.12 163 ALA A O 1
ATOM 1267 N N . ASN A 1 164 ? -11.613 -3.553 18.715 1.00 85.06 164 ASN A N 1
ATOM 1268 C CA . ASN A 1 164 ? -12.628 -3.146 17.734 1.00 85.06 164 ASN A CA 1
ATOM 1269 C C . ASN A 1 164 ? -12.179 -1.998 16.813 1.00 85.06 164 ASN A C 1
ATOM 1271 O O . ASN A 1 164 ? -12.697 -1.863 15.704 1.00 85.06 164 ASN A O 1
ATOM 1275 N N . MET A 1 165 ? -11.239 -1.163 17.257 1.00 87.38 165 MET A N 1
ATOM 1276 C CA . MET A 1 165 ? -10.714 -0.058 16.456 1.00 87.38 165 MET A CA 1
ATOM 1277 C C . MET A 1 165 ? -9.816 -0.586 15.331 1.00 87.38 165 MET A C 1
ATOM 1279 O O . MET A 1 165 ? -9.957 -0.170 14.182 1.00 87.38 165 MET A O 1
ATOM 1283 N N . PHE A 1 166 ? -8.970 -1.574 15.632 1.00 90.38 166 PHE A N 1
ATOM 1284 C CA . PHE A 1 166 ? -8.136 -2.257 14.641 1.00 90.38 166 PHE A CA 1
ATOM 1285 C C . PHE A 1 166 ? -8.957 -3.196 13.749 1.00 90.38 166 PHE A C 1
ATOM 1287 O O . PHE A 1 166 ? -8.763 -3.210 12.535 1.00 90.38 166 PHE A O 1
ATOM 1294 N N . ALA A 1 167 ? -9.964 -3.872 14.311 1.00 88.75 167 ALA A N 1
ATOM 1295 C CA . ALA A 1 167 ? -10.945 -4.647 13.547 1.00 88.75 167 ALA A CA 1
ATOM 1296 C C . ALA A 1 167 ? -11.594 -3.800 12.443 1.00 88.75 167 ALA A C 1
ATOM 1298 O O . ALA A 1 167 ? -11.771 -4.234 11.304 1.00 88.75 167 ALA A O 1
ATOM 1299 N N . LEU A 1 168 ? -11.932 -2.549 12.769 1.00 87.81 168 LEU A N 1
ATOM 1300 C CA . LEU A 1 168 ? -12.519 -1.623 11.815 1.00 87.81 168 LEU A CA 1
ATOM 1301 C C . LEU A 1 168 ? -11.540 -1.283 10.683 1.00 87.81 168 LEU A C 1
ATOM 1303 O O . LEU A 1 168 ? -11.928 -1.373 9.517 1.00 87.81 168 LEU A O 1
ATOM 1307 N N . LEU A 1 169 ? -10.281 -0.954 10.996 1.00 91.06 169 LEU A N 1
ATOM 1308 C CA . LEU A 1 169 ? -9.239 -0.715 9.984 1.00 91.06 169 LEU A CA 1
ATOM 1309 C C . LEU A 1 169 ? -9.037 -1.929 9.063 1.00 91.06 169 LEU A C 1
ATOM 1311 O O . LEU A 1 169 ? -8.920 -1.765 7.845 1.00 91.06 169 LEU A O 1
ATOM 1315 N N . GLN A 1 170 ? -9.072 -3.145 9.614 1.00 91.44 170 GLN A N 1
ATOM 1316 C CA . GLN A 1 170 ? -8.977 -4.373 8.828 1.00 91.44 170 GLN A CA 1
ATOM 1317 C C . GLN A 1 170 ? -10.143 -4.506 7.838 1.00 91.44 170 GLN A C 1
ATOM 1319 O O . GLN A 1 170 ? -9.920 -4.773 6.655 1.00 91.44 170 GLN A O 1
ATOM 1324 N N . VAL A 1 171 ? -11.379 -4.260 8.285 1.00 88.94 171 VAL A N 1
ATOM 1325 C CA . VAL A 1 171 ? -12.571 -4.300 7.419 1.00 88.94 171 VAL A CA 1
ATOM 1326 C C . VAL A 1 171 ? -12.482 -3.253 6.300 1.00 88.94 171 VAL A C 1
ATOM 1328 O O . VAL A 1 171 ? -12.860 -3.542 5.162 1.00 88.94 171 VAL A O 1
ATOM 1331 N N . TYR A 1 172 ? -11.937 -2.062 6.571 1.00 89.81 172 TYR A N 1
ATOM 1332 C CA . TYR A 1 172 ? -11.645 -1.071 5.527 1.00 89.81 172 TYR A CA 1
ATOM 1333 C C . TYR A 1 172 ? -10.626 -1.583 4.504 1.00 89.81 172 TYR A C 1
ATOM 1335 O O . TYR A 1 172 ? -10.844 -1.425 3.300 1.00 89.81 172 TYR A O 1
ATOM 1343 N N . GLY A 1 173 ? -9.547 -2.224 4.964 1.00 91.06 173 GLY A N 1
ATOM 1344 C CA . GLY A 1 173 ? -8.570 -2.884 4.096 1.00 91.06 173 GLY A CA 1
ATOM 1345 C C . GLY A 1 173 ? -9.235 -3.910 3.175 1.00 91.06 173 GLY A C 1
ATOM 1346 O O . GLY A 1 173 ? -9.096 -3.834 1.955 1.00 91.06 173 GLY A O 1
ATOM 1347 N N . GLN A 1 174 ? -10.061 -4.797 3.731 1.00 89.44 174 GLN A N 1
ATOM 1348 C CA . GLN A 1 174 ? -10.811 -5.803 2.968 1.00 89.44 174 GLN A CA 1
ATOM 1349 C C . GLN A 1 174 ? -11.759 -5.182 1.939 1.00 89.44 174 GLN A C 1
ATOM 1351 O O . GLN A 1 174 ? -11.779 -5.600 0.779 1.00 89.44 174 GLN A O 1
ATOM 1356 N N . ALA A 1 175 ? -12.515 -4.154 2.333 1.00 87.75 175 ALA A N 1
ATOM 1357 C CA . ALA A 1 175 ? -13.419 -3.439 1.439 1.00 87.75 175 ALA A CA 1
ATOM 1358 C C . ALA A 1 175 ? -12.664 -2.783 0.268 1.00 87.75 175 ALA A C 1
ATOM 1360 O O . ALA A 1 175 ? -13.084 -2.903 -0.885 1.00 87.75 175 ALA A O 1
ATOM 1361 N N . LEU A 1 176 ? -11.515 -2.150 0.531 1.00 87.69 176 LEU A N 1
ATOM 1362 C CA . LEU A 1 176 ? -10.651 -1.573 -0.503 1.00 87.69 176 LEU A CA 1
ATOM 1363 C C . LEU A 1 176 ? -10.100 -2.644 -1.457 1.00 87.69 176 LEU A C 1
ATOM 1365 O O . LEU A 1 176 ? -10.141 -2.458 -2.675 1.00 87.69 176 LEU A O 1
ATOM 1369 N N . LEU A 1 177 ? -9.632 -3.781 -0.932 1.00 88.38 177 LEU A N 1
ATOM 1370 C CA . LEU A 1 177 ? -9.147 -4.900 -1.746 1.00 88.38 177 LEU A CA 1
ATOM 1371 C C . LEU A 1 177 ? -10.253 -5.500 -2.622 1.00 88.38 177 LEU A C 1
ATOM 1373 O O . LEU A 1 177 ? -9.980 -5.886 -3.762 1.00 88.38 177 LEU A O 1
ATOM 1377 N N . ALA A 1 178 ? -11.483 -5.575 -2.115 1.00 86.31 178 ALA A N 1
ATOM 1378 C CA . ALA A 1 178 ? -12.640 -6.053 -2.863 1.00 86.31 178 ALA A CA 1
ATOM 1379 C C . ALA A 1 178 ? -13.030 -5.072 -3.985 1.00 86.31 178 ALA A C 1
ATOM 1381 O O . ALA A 1 178 ? -13.250 -5.491 -5.123 1.00 86.31 178 ALA A O 1
ATOM 1382 N N . LEU A 1 179 ? -13.020 -3.760 -3.707 1.00 82.94 179 LEU A N 1
ATOM 1383 C CA . LEU A 1 179 ? -13.256 -2.721 -4.718 1.00 82.94 179 LEU A CA 1
ATOM 1384 C C . LEU A 1 179 ? -12.215 -2.764 -5.844 1.00 82.94 179 LEU A C 1
ATOM 1386 O O . LEU A 1 179 ? -12.566 -2.596 -7.010 1.00 82.94 179 LEU A O 1
ATOM 1390 N N . GLN A 1 180 ? -10.945 -3.014 -5.515 1.00 83.06 180 GLN A N 1
ATOM 1391 C CA . GLN A 1 180 ? -9.871 -3.149 -6.507 1.00 83.06 180 GLN A CA 1
ATOM 1392 C C . GLN A 1 180 ? -10.069 -4.356 -7.432 1.00 83.06 180 GLN A C 1
ATOM 1394 O O . GLN A 1 180 ? -9.742 -4.272 -8.612 1.00 83.06 180 GLN A O 1
ATOM 1399 N N . ARG A 1 181 ? -10.627 -5.460 -6.917 1.00 83.19 181 ARG A N 1
ATOM 1400 C CA . ARG A 1 181 ? -10.959 -6.657 -7.709 1.00 83.19 181 ARG A CA 1
ATOM 1401 C C . ARG A 1 181 ? -12.231 -6.494 -8.551 1.00 83.19 181 ARG A C 1
ATOM 1403 O O . ARG A 1 181 ? -12.501 -7.344 -9.391 1.00 83.19 181 ARG A O 1
ATOM 1410 N N . GLY A 1 182 ? -13.011 -5.432 -8.332 1.00 77.81 182 GLY A N 1
ATOM 1411 C CA . GLY A 1 182 ? -14.318 -5.256 -8.969 1.00 77.81 182 GLY A CA 1
ATOM 1412 C C . GLY A 1 182 ? -15.390 -6.210 -8.433 1.00 77.81 182 GLY A C 1
ATOM 1413 O O . GLY A 1 182 ? -16.354 -6.503 -9.137 1.00 77.81 182 GLY A O 1
ATOM 1414 N N . ASP A 1 183 ? -15.224 -6.710 -7.207 1.00 73.38 183 ASP A N 1
ATOM 1415 C CA . ASP A 1 183 ? -16.140 -7.676 -6.604 1.00 73.38 183 ASP A CA 1
ATOM 1416 C C . ASP A 1 183 ? -17.475 -7.010 -6.214 1.00 73.38 183 ASP A C 1
ATOM 1418 O O . ASP A 1 183 ? -17.497 -5.937 -5.607 1.00 73.38 183 ASP A O 1
ATOM 1422 N N . LYS A 1 184 ? -18.612 -7.649 -6.522 1.00 60.47 184 LYS A N 1
ATOM 1423 C CA . LYS A 1 184 ? -19.938 -7.172 -6.087 1.00 60.47 184 LYS A CA 1
ATOM 1424 C C . LYS A 1 184 ? -20.082 -7.221 -4.561 1.00 60.47 184 LYS A C 1
ATOM 1426 O O . LYS A 1 184 ? -20.693 -6.309 -3.998 1.00 60.47 184 LYS A O 1
ATOM 1431 N N . ALA A 1 185 ? -19.441 -8.189 -3.896 1.00 62.53 185 ALA A N 1
ATOM 1432 C CA . ALA A 1 185 ? -19.387 -8.290 -2.433 1.00 62.53 185 ALA A CA 1
ATOM 1433 C C . ALA A 1 185 ? -18.688 -7.081 -1.777 1.00 62.53 185 ALA A C 1
ATOM 1435 O O . ALA A 1 185 ? -18.915 -6.778 -0.604 1.00 62.53 185 ALA A O 1
ATOM 1436 N N . ALA A 1 186 ? -17.898 -6.317 -2.546 1.00 65.44 186 ALA A N 1
ATOM 1437 C CA . ALA A 1 186 ? -17.282 -5.084 -2.073 1.00 65.44 186 ALA A CA 1
ATOM 1438 C C . ALA A 1 186 ? -18.321 -4.067 -1.589 1.00 65.44 186 ALA A C 1
ATOM 1440 O O . ALA A 1 186 ? -18.068 -3.360 -0.621 1.00 65.44 186 ALA A O 1
ATOM 1441 N N . SER A 1 187 ? -19.500 -3.998 -2.219 1.00 63.88 187 SER A N 1
ATOM 1442 C CA . SER A 1 187 ? -20.534 -3.036 -1.810 1.00 63.88 187 SER A CA 1
ATOM 1443 C C . SER A 1 187 ? -21.095 -3.352 -0.419 1.00 63.88 187 SER A C 1
A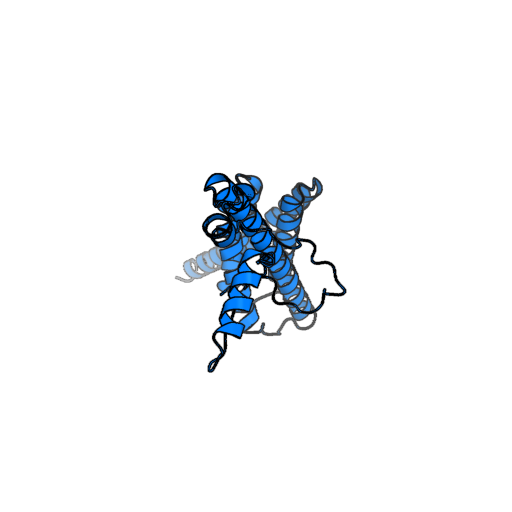TOM 1445 O O . SER A 1 187 ? -21.331 -2.434 0.361 1.00 63.88 187 SER A O 1
ATOM 1447 N N . GLU A 1 188 ? -21.252 -4.629 -0.069 1.00 68.25 188 GLU A N 1
ATOM 1448 C CA . GLU A 1 188 ? -21.720 -5.045 1.260 1.00 68.25 188 GLU A CA 1
ATOM 1449 C C . GLU A 1 188 ? -20.658 -4.810 2.337 1.00 68.25 188 GLU A C 1
ATOM 1451 O O . GLU A 1 188 ? -20.967 -4.271 3.403 1.00 68.25 188 GLU A O 1
ATOM 1456 N N . LEU A 1 189 ? -19.393 -5.132 2.041 1.00 69.12 189 LEU A N 1
ATOM 1457 C CA . LEU A 1 189 ? -18.262 -4.840 2.928 1.00 69.12 189 LEU A CA 1
ATOM 1458 C C . LEU A 1 189 ? -18.104 -3.336 3.172 1.00 69.12 189 LEU A C 1
ATOM 1460 O O . LEU A 1 189 ? -17.932 -2.926 4.316 1.00 69.12 189 LEU A O 1
ATOM 1464 N N . VAL A 1 190 ? -18.232 -2.511 2.128 1.00 67.88 190 VAL A N 1
ATOM 1465 C CA . VAL A 1 190 ? -18.233 -1.041 2.227 1.00 67.88 190 VAL A CA 1
ATOM 1466 C C . VAL A 1 190 ? -19.353 -0.564 3.149 1.00 67.88 190 VAL A C 1
ATOM 1468 O O . VAL A 1 190 ? -19.101 0.196 4.081 1.00 67.88 190 VAL A O 1
ATOM 1471 N N . VAL A 1 191 ? -20.586 -1.037 2.941 1.00 66.44 191 VAL A N 1
ATOM 1472 C CA . VAL A 1 191 ? -21.733 -0.658 3.781 1.00 66.44 191 VAL A CA 1
ATOM 1473 C C . VAL A 1 191 ? -21.517 -1.080 5.235 1.00 66.44 191 VAL A C 1
ATOM 1475 O O . VAL A 1 191 ? -21.815 -0.307 6.148 1.00 66.44 191 VAL A O 1
ATOM 1478 N N . ARG A 1 192 ? -20.973 -2.279 5.477 1.00 70.06 192 ARG A N 1
ATOM 1479 C CA . ARG A 1 192 ? -20.637 -2.760 6.824 1.00 70.06 192 ARG A CA 1
ATOM 1480 C C . ARG A 1 192 ? -19.551 -1.903 7.477 1.00 70.06 192 ARG A C 1
ATOM 1482 O O . ARG A 1 192 ? -19.734 -1.502 8.627 1.00 70.06 192 ARG A O 1
ATOM 1489 N N . ALA A 1 193 ? -18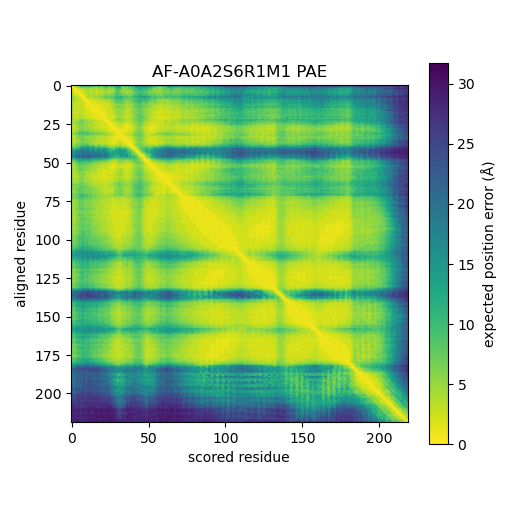.465 -1.604 6.764 1.00 68.44 193 ALA A N 1
ATOM 1490 C CA . ALA A 1 193 ? -17.365 -0.759 7.235 1.00 68.44 193 ALA A CA 1
ATOM 1491 C C . ALA A 1 193 ? -17.872 0.628 7.652 1.00 68.44 193 ALA A C 1
ATOM 1493 O O . ALA A 1 193 ? -17.682 1.050 8.793 1.00 68.44 193 ALA A O 1
ATOM 1494 N N . VAL A 1 194 ? -18.615 1.286 6.759 1.00 67.06 194 VAL A N 1
ATOM 1495 C CA . VAL A 1 194 ? -19.164 2.632 6.967 1.00 67.06 194 VAL A CA 1
ATOM 1496 C C . VAL A 1 194 ? -20.169 2.656 8.121 1.00 67.06 194 VAL A C 1
ATOM 1498 O O . VAL A 1 194 ? -20.081 3.524 8.987 1.00 67.06 194 VAL A O 1
ATOM 1501 N N . ARG A 1 195 ? -21.096 1.689 8.208 1.00 69.19 195 ARG A N 1
ATOM 1502 C CA . ARG A 1 195 ? -22.054 1.616 9.331 1.00 69.19 195 ARG A CA 1
ATOM 1503 C C . ARG A 1 195 ? -21.368 1.379 10.672 1.00 69.19 195 ARG A C 1
ATOM 1505 O O . ARG A 1 195 ? -21.807 1.921 11.683 1.00 69.19 195 ARG A O 1
ATOM 1512 N N . THR A 1 196 ? -20.321 0.559 10.692 1.00 69.69 196 THR A N 1
ATOM 1513 C CA . THR A 1 196 ? -19.570 0.262 11.919 1.00 69.69 196 THR A CA 1
ATOM 1514 C C . THR A 1 196 ? -18.774 1.491 12.357 1.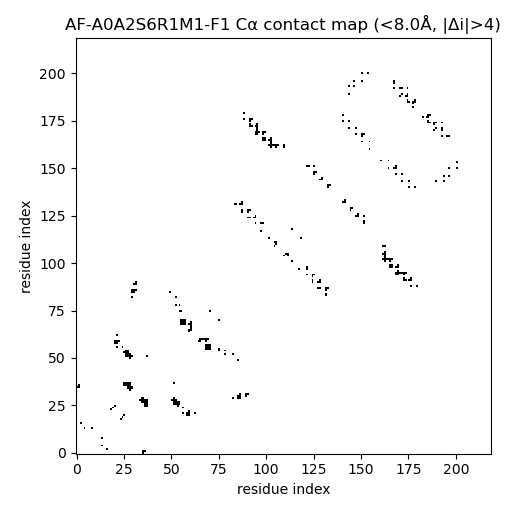00 69.69 196 THR A C 1
ATOM 1516 O O . THR A 1 196 ? -18.838 1.871 13.523 1.00 69.69 196 THR A O 1
ATOM 1519 N N . ALA A 1 197 ? -18.128 2.186 11.416 1.00 66.44 197 ALA A N 1
ATOM 1520 C CA . ALA A 1 197 ? -17.435 3.445 11.676 1.00 66.44 197 ALA A CA 1
ATOM 1521 C C . ALA A 1 197 ? -18.374 4.548 12.177 1.00 66.44 197 ALA A C 1
ATOM 1523 O O . ALA A 1 197 ? -18.048 5.228 13.145 1.00 66.44 197 ALA A O 1
ATOM 1524 N N . ALA A 1 198 ? -19.565 4.686 11.585 1.00 62.31 198 ALA A N 1
ATOM 1525 C CA . ALA A 1 198 ? -20.564 5.657 12.027 1.00 62.31 198 ALA A CA 1
ATOM 1526 C C . ALA A 1 198 ? -20.986 5.444 13.493 1.00 62.31 198 ALA A C 1
ATOM 1528 O O . ALA A 1 198 ? -21.190 6.418 14.215 1.00 62.31 198 ALA A O 1
ATOM 1529 N N . LYS A 1 199 ? -21.067 4.189 13.960 1.00 68.00 199 LYS A N 1
ATOM 1530 C CA . LYS A 1 199 ? -21.327 3.886 15.377 1.00 68.00 199 LYS A CA 1
ATOM 1531 C C . LYS A 1 199 ? -20.159 4.303 16.271 1.00 68.00 199 LYS A C 1
ATOM 1533 O O . LYS A 1 199 ? -20.372 5.031 17.230 1.00 68.00 199 LYS A O 1
ATOM 1538 N N . VAL A 1 200 ? -18.933 3.914 15.917 1.00 65.81 200 VAL A N 1
ATOM 1539 C CA . VAL A 1 200 ? -17.728 4.225 16.710 1.00 65.81 200 VAL A CA 1
ATOM 1540 C C . VAL A 1 200 ? -17.502 5.740 16.825 1.00 65.81 200 VAL A C 1
ATOM 1542 O O . VAL A 1 200 ? -17.254 6.251 17.916 1.00 65.81 200 VAL A O 1
ATOM 1545 N N . VAL A 1 201 ? -17.648 6.480 15.722 1.00 61.94 201 VAL A N 1
ATOM 1546 C CA . VAL A 1 201 ? -17.513 7.949 15.704 1.00 61.94 201 VAL A CA 1
ATOM 1547 C C . VAL A 1 201 ? -18.682 8.632 16.431 1.00 61.94 201 VAL A C 1
ATOM 1549 O O . VAL A 1 201 ? -18.469 9.602 17.163 1.00 61.94 201 VAL A O 1
ATOM 1552 N N . GLY A 1 202 ? -19.908 8.119 16.278 1.00 60.34 202 GLY A N 1
ATOM 1553 C CA . GLY A 1 202 ? -21.104 8.628 16.961 1.00 60.34 202 GLY A CA 1
ATOM 1554 C C . GLY A 1 202 ? -21.085 8.425 18.481 1.00 60.34 202 GLY A C 1
ATOM 1555 O O . GLY A 1 202 ? -21.591 9.254 19.239 1.00 60.34 202 GLY A O 1
ATOM 1556 N N . ASP A 1 203 ? -20.471 7.343 18.957 1.00 62.41 203 ASP A N 1
ATOM 1557 C CA . ASP A 1 203 ? -20.314 7.078 20.389 1.00 62.41 203 ASP A CA 1
ATOM 1558 C C . ASP A 1 203 ? -19.269 8.005 21.030 1.00 62.41 203 ASP A C 1
ATOM 1560 O O . ASP A 1 203 ? -19.459 8.455 22.162 1.00 62.41 203 ASP A O 1
ATOM 1564 N N . ARG A 1 204 ? -18.219 8.386 20.287 1.00 62.72 204 ARG A N 1
ATOM 1565 C CA . ARG A 1 204 ? -17.226 9.382 20.724 1.00 62.72 204 ARG A CA 1
ATOM 1566 C C . ARG A 1 204 ? -17.819 10.786 20.841 1.00 62.72 204 ARG A C 1
ATOM 1568 O O . ARG A 1 204 ? -17.687 11.410 21.889 1.00 62.72 204 ARG A O 1
ATOM 1575 N N . THR A 1 205 ? -18.526 11.255 19.812 1.00 57.59 205 THR A N 1
ATOM 1576 C CA . THR A 1 205 ? -19.163 12.590 19.823 1.00 57.59 205 THR A CA 1
ATOM 1577 C C . THR A 1 205 ? -20.189 12.724 20.948 1.00 57.59 205 THR A C 1
ATOM 1579 O O . THR A 1 205 ? -20.279 13.778 21.580 1.00 57.59 205 THR A O 1
ATOM 1582 N N . ARG A 1 206 ? -20.924 11.649 21.268 1.00 58.88 206 ARG A N 1
ATOM 1583 C CA . ARG A 1 206 ? -21.831 11.618 22.428 1.00 58.88 206 ARG A CA 1
ATOM 1584 C C . ARG A 1 206 ? -21.102 11.660 23.769 1.00 58.88 206 ARG A C 1
ATOM 1586 O O . ARG A 1 206 ? -21.566 12.359 24.666 1.00 58.88 206 ARG A O 1
ATOM 1593 N N . ARG A 1 207 ? -19.970 10.964 23.916 1.00 59.41 207 ARG A N 1
ATOM 1594 C CA . ARG A 1 207 ? -19.140 11.039 25.133 1.00 59.41 207 ARG A CA 1
ATOM 1595 C C . ARG A 1 207 ? -18.539 12.434 25.323 1.00 59.41 207 ARG A C 1
ATOM 1597 O O . ARG A 1 207 ? -18.648 12.980 26.413 1.00 59.41 207 ARG A O 1
ATOM 1604 N N . GLU A 1 208 ? -17.994 13.041 24.273 1.00 56.56 208 GLU A N 1
ATOM 1605 C CA . GLU A 1 208 ? -17.432 14.402 24.318 1.00 56.56 208 GLU A CA 1
ATOM 1606 C C . GLU A 1 208 ? -18.513 15.457 24.633 1.00 56.56 208 GLU A C 1
ATOM 1608 O O . GLU A 1 208 ? -18.312 16.319 25.488 1.00 56.56 208 GLU A O 1
ATOM 1613 N N . SER A 1 209 ? -19.707 15.331 24.041 1.00 54.88 209 SER A N 1
ATOM 1614 C CA . SER A 1 209 ? -20.847 16.221 24.329 1.00 54.88 209 SER A CA 1
ATOM 1615 C C . SER A 1 209 ? -21.394 16.038 25.752 1.00 54.88 209 SER A C 1
ATOM 1617 O O . SER A 1 209 ? -21.734 17.016 26.412 1.00 54.88 209 SER A O 1
ATOM 1619 N N . GLY A 1 210 ? -21.448 14.803 26.262 1.00 53.91 210 GLY A N 1
ATOM 1620 C CA . GLY A 1 210 ? -21.885 14.513 27.633 1.00 53.91 210 GLY A CA 1
ATOM 1621 C C . GLY A 1 210 ? -20.907 15.005 28.705 1.00 53.91 210 GLY A C 1
ATOM 1622 O O . GLY A 1 210 ? -21.336 15.451 29.768 1.00 53.91 210 GLY A O 1
ATOM 1623 N N . VAL A 1 211 ? -19.600 14.985 28.419 1.00 54.47 211 VAL A N 1
ATOM 1624 C CA . VAL A 1 211 ? -18.568 15.577 29.288 1.00 54.47 211 VAL A CA 1
ATOM 1625 C C . VAL A 1 211 ? -18.688 17.105 29.312 1.00 54.47 211 VAL A C 1
ATOM 1627 O O . VAL A 1 211 ? -18.656 17.691 30.392 1.00 54.47 211 VAL A O 1
ATOM 1630 N N . MET A 1 212 ? -18.916 17.748 28.161 1.00 48.66 212 MET A N 1
ATOM 1631 C CA . MET A 1 212 ? -19.125 19.202 28.078 1.00 48.66 212 MET A CA 1
ATOM 1632 C C . MET A 1 212 ? -20.394 19.667 28.809 1.00 48.66 212 MET A C 1
ATOM 1634 O O . MET A 1 212 ? -20.362 20.675 29.512 1.00 48.66 212 MET A O 1
ATOM 1638 N N . VAL A 1 213 ? -21.499 18.918 28.706 1.00 49.31 213 VAL A N 1
ATOM 1639 C CA . VAL A 1 213 ? -22.748 19.227 29.427 1.00 49.31 213 VAL A CA 1
ATOM 1640 C C . VAL A 1 213 ? -22.583 19.041 30.941 1.00 49.31 213 VAL A C 1
ATOM 1642 O O . VAL A 1 213 ? -23.015 19.897 31.707 1.00 49.31 213 VAL A O 1
ATOM 1645 N N . ASN A 1 214 ? -21.898 17.986 31.397 1.00 47.00 214 ASN A N 1
ATOM 1646 C CA . ASN A 1 214 ? -21.619 17.794 32.827 1.00 47.00 214 ASN A CA 1
ATOM 1647 C C . ASN A 1 214 ? -20.653 18.840 33.407 1.00 47.00 214 ASN A C 1
ATOM 1649 O O . ASN A 1 214 ? -20.762 19.177 34.585 1.00 47.00 214 ASN A O 1
ATOM 1653 N N . ALA A 1 215 ? -19.722 19.361 32.605 1.00 48.41 215 ALA A N 1
ATOM 1654 C CA . ALA A 1 215 ? -18.856 20.466 33.010 1.00 48.41 215 ALA A CA 1
ATOM 1655 C C . ALA A 1 215 ? -19.629 21.795 33.115 1.00 48.41 215 ALA A C 1
ATOM 1657 O O . ALA A 1 215 ? -19.387 22.564 34.039 1.00 48.41 215 ALA A O 1
ATOM 1658 N N . ALA A 1 216 ? -20.595 22.038 32.222 1.00 47.59 216 ALA A N 1
ATOM 1659 C CA . ALA A 1 216 ? -21.430 23.242 32.233 1.00 47.59 216 ALA A CA 1
ATOM 1660 C C . ALA A 1 216 ? -22.487 23.267 33.359 1.00 47.59 216 ALA A C 1
ATOM 1662 O O . ALA A 1 216 ? -22.918 24.342 33.755 1.00 47.59 216 ALA A O 1
ATOM 1663 N N . ILE A 1 217 ? -22.890 22.107 33.892 1.00 49.81 217 ILE A N 1
ATOM 1664 C CA . ILE A 1 217 ? -23.857 21.988 35.006 1.00 49.81 217 ILE A CA 1
ATOM 1665 C C . ILE A 1 217 ? -23.175 22.120 36.390 1.00 49.81 217 ILE A C 1
ATOM 1667 O O . ILE A 1 217 ? -23.846 22.172 37.417 1.00 49.81 217 ILE A O 1
ATOM 1671 N N . ARG A 1 218 ? -21.837 22.195 36.448 1.00 44.75 218 ARG A N 1
ATOM 1672 C CA . ARG A 1 218 ? -21.050 22.303 37.695 1.00 44.75 218 ARG A CA 1
ATOM 1673 C C . ARG A 1 218 ? -20.568 23.726 38.041 1.00 44.75 218 ARG A C 1
ATOM 1675 O O . ARG A 1 218 ? -19.629 23.854 38.824 1.00 44.75 218 ARG A O 1
ATOM 1682 N N . ILE A 1 219 ? -21.189 24.769 37.490 1.00 43.16 219 ILE A N 1
ATOM 1683 C CA . ILE A 1 219 ? -20.948 26.186 37.840 1.00 43.16 219 ILE A CA 1
ATOM 1684 C C . ILE A 1 219 ? -22.202 26.734 38.515 1.00 43.16 219 ILE A C 1
ATOM 1686 O O . ILE A 1 219 ? -22.049 27.428 39.543 1.00 43.16 219 ILE A O 1
#

Nearest PDB structures (foldseek):
  3kyi-assembly1_A  TM=6.178E-01  e=2.025E-01  Cereibacter sphaeroides
  7t2y-assembly1_A  TM=4.857E-01  e=4.865E-01  synthetic construct
  6ff6-assembly1_A-2  TM=5.380E-01  e=1.060E+00  synthetic construct
  3zkv-assembly1_A  TM=3.223E-01  e=1.902E+00  Drosophila melanogaster
  5vju-assembly1_A  TM=2.618E-01  e=4.571E+00  synthetic construct

Radius of gyration: 23.6 Å; Cα contacts (8 Å, |Δi|>4): 194; chains: 1; bounding box: 62×47×71 Å

Mean predicted aligned error: 9.36 Å

Sequence (219 aa):
ADDVIVMPASVGFASERVDSLIDNRRKFVVTTKYLGPDRRLRSRTTVDELGTILVPNGLRFKTMGDESAKPNGARLRRIGRVVDDHRLRRMTVRLEALSGQLESAFREQPDARPEAEDMRELPELVSQIALLARDGGRMKAAELIASLRAVMQAIEGAAEMHANMFALLQVYGQALLALQRGDKAASELVVRAVRTAAKVVGDRTRRESGVMVNAAIRI

Secondary structure (DSSP, 8-state):
-----PSS--HHHHHHHHHHHHHSPPPEEE-SS-EEE---SS--SS--TT--B----HHHHHHH--GGG---HHHHHHHHHHHHHHHHHH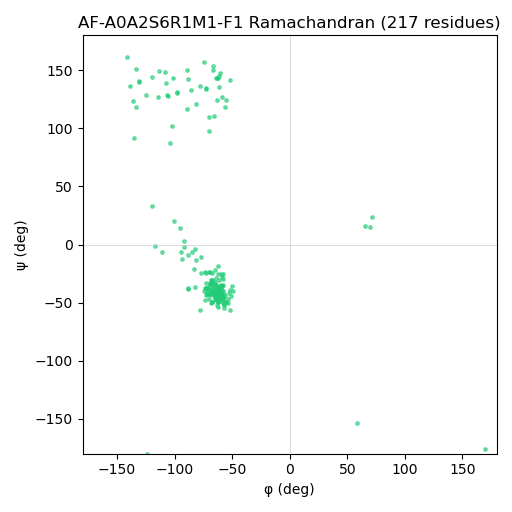HHHHHHHHHHHHHHHHHH-TTPPPPHHHHHHHHHHHHHHHHHHGGG--HHHHHHHHHHHHHHHHHHT-SS--HHHHHHHHHHHHHHHHHHHT-THHHHHHHHHHHHHHHHHHHHHHHHHHHHHHHHTT-

Solvent-accessible surface area (backbone atoms only — not comparable to full-atom values): 12507 Å² total; per-residue (Å²): 125,91,70,86,87,71,83,91,68,55,70,67,59,55,50,54,53,52,52,40,55,45,78,61,56,62,40,27,34,75,50,85,89,45,76,44,50,60,80,71,93,64,81,63,96,64,78,62,91,83,57,67,45,85,71,67,37,53,62,30,19,73,76,70,65,37,73,90,24,46,77,43,73,72,57,51,56,52,50,47,51,54,50,44,53,52,36,38,52,49,38,35,52,49,44,22,53,54,20,48,52,52,17,50,50,28,67,78,33,65,85,63,77,79,55,75,63,59,68,52,45,53,60,52,41,53,53,51,42,50,61,53,55,67,82,65,81,50,69,73,56,53,56,52,44,54,51,50,51,53,52,50,53,51,58,75,72,42,96,70,78,55,30,70,61,26,46,47,49,20,41,46,22,51,21,52,55,27,51,74,71,66,42,74,66,19,60,57,40,41,52,50,37,51,57,52,48,52,48,59,54,51,53,48,55,50,51,55,50,51,51,53,51,57,60,68,73,72,117

Foldseek 3Di:
DQDDDDPPDDPVRVVVVLVCLQPVRAFWDAALPDTYGDPDPDDPPDDPPLDTHDAQRCSNCVPVVPPVSDDDPVVVVVSVLSNLLNNLLNLLVVQLVLLVVLLVVCVVPVPDDDDPVSLVSNLVSLVSNQVSCVVPPDPLLNVLSVLLNVLNVCQVPDPGDHSVSSVLSNLSSVLSNCVSVVHPCSVVSSVVSNVSSCVVVVVVVVVVVVVVVVVVVPD

pLDDT: mean 81.98, std 13.2, range [43.16, 96.38]